Protein AF-K9RDL1-F1 (afdb_monomer_lite)

pLDDT: mean 70.9, std 20.76, range [33.78, 96.0]

Sequence (216 aa):
MLKRLTQVIVTSLAVGYSVAVFAQTEDNSSQKTTVDSYVLCAKSPLNSVCQPYHVNPVALKDRPGEEVLGCRFKVGETEIKGPCKYLIESKNLVAYIEEGSELESLEGEKPTRPVSVSTNKIAKLFYEEDTMKNRPKLLSFVAPPAVRIAGRALRKPKKVSIISVVFPIIKNTTQKRPQPAPAILTLVTKRKAGSTVRSELENTTGLPSEAPPAER

Radius of gyration: 26.97 Å; chains: 1; bounding box: 52×96×61 Å

Structure (mmCIF, N/CA/C/O backbone):
data_AF-K9RDL1-F1
#
_entry.id   AF-K9RDL1-F1
#
loop_
_atom_site.group_PDB
_atom_site.id
_atom_site.type_symbol
_atom_site.label_atom_id
_atom_site.label_alt_id
_atom_site.label_comp_id
_atom_site.label_asym_id
_atom_site.label_entity_id
_atom_site.label_seq_id
_atom_site.pdbx_PDB_ins_code
_atom_site.Cartn_x
_atom_site.Cartn_y
_atom_site.Cartn_z
_atom_site.occupancy
_atom_site.B_iso_or_equiv
_atom_site.auth_seq_id
_atom_site.auth_comp_id
_atom_site.auth_asym_id
_atom_site.auth_atom_id
_atom_site.pdbx_PDB_model_num
ATOM 1 N N . MET A 1 1 ? 26.371 82.140 38.249 1.00 36.97 1 MET A N 1
ATOM 2 C CA . MET A 1 1 ? 25.770 82.206 39.601 1.00 36.97 1 MET A CA 1
ATOM 3 C C . MET A 1 1 ? 24.306 81.787 39.524 1.00 36.97 1 MET A C 1
ATOM 5 O O . MET A 1 1 ? 23.642 82.098 38.548 1.00 36.97 1 MET A O 1
ATOM 9 N N . LEU A 1 2 ? 23.884 81.004 40.515 1.00 36.47 2 LEU A N 1
ATOM 10 C CA . LEU A 1 2 ? 22.654 80.210 40.659 1.00 36.47 2 LEU A CA 1
ATOM 11 C C . LEU A 1 2 ? 21.347 81.028 40.804 1.00 36.47 2 LEU A C 1
ATOM 13 O O . LEU A 1 2 ? 21.366 82.032 41.509 1.00 36.47 2 LEU A O 1
ATOM 17 N N . LYS A 1 3 ? 20.221 80.504 40.276 1.00 38.72 3 LYS A N 1
ATOM 18 C CA . LYS A 1 3 ? 18.844 80.440 40.865 1.00 38.72 3 LYS A CA 1
ATOM 19 C C . LYS A 1 3 ? 17.882 79.847 39.804 1.00 38.72 3 LYS A C 1
ATOM 21 O O . LYS A 1 3 ? 17.637 80.493 38.800 1.00 38.72 3 LYS A O 1
ATOM 26 N N . ARG A 1 4 ? 17.598 78.536 39.764 1.00 40.88 4 ARG A N 1
ATOM 27 C CA . ARG A 1 4 ? 16.614 77.702 40.509 1.00 40.88 4 ARG A CA 1
ATOM 28 C C . ARG A 1 4 ? 15.118 78.087 40.373 1.00 40.88 4 ARG A C 1
ATOM 30 O O . ARG A 1 4 ? 14.719 79.085 40.953 1.00 40.88 4 ARG A O 1
ATOM 37 N N . LEU A 1 5 ? 14.367 77.130 39.779 1.00 43.56 5 LEU A N 1
ATOM 38 C CA . LEU A 1 5 ? 12.960 76.692 39.995 1.00 43.56 5 LEU A CA 1
ATOM 39 C C . LEU A 1 5 ? 11.826 77.684 39.610 1.00 43.56 5 LEU A C 1
ATOM 41 O O . LEU A 1 5 ? 11.952 78.870 39.850 1.00 43.56 5 LEU A O 1
ATOM 45 N N . THR A 1 6 ? 10.682 77.310 39.003 1.00 41.50 6 THR A N 1
ATOM 46 C CA . THR A 1 6 ? 9.820 76.119 39.202 1.00 41.50 6 THR A CA 1
ATOM 47 C C . THR A 1 6 ? 8.807 75.940 38.038 1.00 41.50 6 THR A C 1
ATOM 49 O O . THR A 1 6 ? 8.280 76.927 37.542 1.00 41.50 6 THR A O 1
ATOM 52 N N . GLN A 1 7 ? 8.555 74.676 37.659 1.00 40.97 7 GLN A N 1
ATOM 53 C CA . GLN A 1 7 ? 7.382 74.022 37.020 1.00 40.97 7 GLN A CA 1
ATOM 54 C C . GLN A 1 7 ? 6.310 74.810 36.234 1.00 40.97 7 GLN A C 1
ATOM 56 O O . GLN A 1 7 ? 5.589 75.615 36.809 1.00 40.97 7 GLN A O 1
ATOM 61 N N . VAL A 1 8 ? 6.005 74.309 35.025 1.00 38.06 8 VAL A N 1
ATOM 62 C CA . VAL A 1 8 ? 4.628 73.969 34.606 1.00 38.06 8 VAL A CA 1
ATOM 63 C C . VAL A 1 8 ? 4.649 72.610 33.887 1.00 38.06 8 VAL A C 1
ATOM 65 O O . VAL A 1 8 ? 5.508 72.334 33.053 1.00 38.06 8 VAL A O 1
ATOM 68 N N . ILE A 1 9 ? 3.732 71.744 34.307 1.00 42.19 9 ILE A N 1
ATOM 69 C CA . ILE A 1 9 ? 3.458 70.381 33.838 1.00 42.19 9 ILE A CA 1
ATOM 70 C C . ILE A 1 9 ? 2.564 70.472 32.584 1.00 42.19 9 ILE A C 1
ATOM 72 O O . ILE A 1 9 ? 1.852 71.458 32.437 1.00 42.19 9 ILE A O 1
ATOM 76 N N . VAL A 1 10 ? 2.537 69.420 31.755 1.00 38.16 10 VAL A N 1
ATOM 77 C CA . VAL A 1 10 ? 1.320 68.791 31.172 1.00 38.16 10 VAL A CA 1
ATOM 78 C C . VAL A 1 10 ? 1.545 68.306 29.727 1.00 38.16 10 VAL A C 1
ATOM 80 O O . VAL A 1 10 ? 1.498 69.049 28.757 1.00 38.16 10 VAL A O 1
ATOM 83 N N . THR A 1 11 ? 1.780 66.990 29.668 1.00 47.03 11 THR A N 1
ATOM 84 C CA . THR A 1 11 ? 1.309 65.980 28.701 1.00 47.03 11 THR A CA 1
ATOM 85 C C . THR A 1 11 ? 1.511 66.194 27.203 1.00 47.03 11 THR A C 1
ATOM 87 O O . THR A 1 11 ? 0.862 67.019 26.568 1.00 47.03 11 THR A O 1
ATOM 90 N N . SER A 1 12 ? 2.257 65.278 26.585 1.00 43.12 12 SER A N 1
ATOM 91 C CA . SER A 1 12 ? 2.067 64.931 25.175 1.00 43.12 12 SER A CA 1
ATOM 92 C C . SER A 1 12 ? 2.282 63.432 24.967 1.00 43.12 12 SER A C 1
ATOM 94 O O . SER A 1 12 ? 3.401 62.935 24.974 1.00 43.12 12 SER A O 1
ATOM 96 N N . LEU A 1 13 ? 1.140 62.747 24.865 1.00 42.62 13 LEU A N 1
ATOM 97 C CA . LEU A 1 13 ? 0.840 61.577 24.036 1.00 42.62 13 LEU A CA 1
ATOM 98 C C . LEU A 1 13 ? 1.920 60.487 23.943 1.00 42.62 13 LEU A C 1
ATOM 100 O O . LEU A 1 13 ? 2.723 60.445 23.013 1.00 42.62 13 LEU A O 1
ATOM 104 N N . ALA A 1 14 ? 1.816 59.503 24.839 1.00 39.16 14 ALA A N 1
ATOM 105 C CA . ALA A 1 14 ? 2.234 58.149 24.512 1.00 39.16 14 ALA A CA 1
ATOM 106 C C . ALA A 1 14 ? 1.348 57.649 23.360 1.00 39.16 14 ALA A C 1
ATOM 108 O O . ALA A 1 14 ? 0.176 57.321 23.553 1.00 39.16 14 ALA A O 1
ATOM 109 N N . VAL A 1 15 ? 1.903 57.626 22.149 1.00 43.56 15 VAL A N 1
ATOM 110 C CA . VAL A 1 15 ? 1.339 56.883 21.022 1.00 43.56 15 VAL A CA 1
ATOM 111 C C . VAL A 1 15 ? 1.458 55.409 21.387 1.00 43.56 15 VAL A C 1
ATOM 113 O O . VAL A 1 15 ? 2.487 54.771 21.174 1.00 43.56 15 VAL A O 1
ATOM 116 N N . GLY A 1 16 ? 0.409 54.885 22.017 1.00 35.91 16 GLY A N 1
ATOM 117 C CA . GLY A 1 16 ? 0.219 53.458 22.182 1.00 35.91 16 GLY A CA 1
ATOM 118 C C . GLY A 1 16 ? 0.063 52.845 20.800 1.00 35.91 16 GLY A C 1
ATOM 119 O O . GLY A 1 16 ? -1.030 52.849 20.237 1.00 35.91 16 GLY A O 1
ATOM 120 N N . TYR A 1 17 ? 1.155 52.320 20.247 1.00 39.31 17 TYR A N 1
ATOM 121 C CA . TYR A 1 17 ? 1.067 51.306 19.209 1.00 39.31 17 TYR A CA 1
ATOM 122 C C . TYR A 1 17 ? 0.363 50.107 19.839 1.00 39.31 17 TYR A C 1
ATOM 124 O O . TYR A 1 17 ? 0.975 49.275 20.506 1.00 39.31 17 TYR A O 1
ATOM 132 N N . SER A 1 18 ? -0.955 50.051 19.659 1.00 36.94 18 SER A N 1
ATOM 133 C CA . SER A 1 18 ? -1.697 48.810 19.803 1.00 36.94 18 SER A CA 1
ATOM 134 C C . SER A 1 18 ? -1.183 47.896 18.703 1.00 36.94 18 SER A C 1
ATOM 136 O O . SER A 1 18 ? -1.640 47.951 17.564 1.00 36.94 18 SER A O 1
ATOM 138 N N . VAL A 1 19 ? -0.180 47.084 19.030 1.00 38.78 19 VAL A N 1
ATOM 139 C CA . VAL A 1 19 ? 0.116 45.889 18.254 1.00 38.78 19 VAL A CA 1
ATOM 140 C C . VAL A 1 19 ? -1.081 44.985 18.502 1.00 38.78 19 VAL A C 1
ATOM 142 O O . VAL A 1 19 ? -1.130 44.240 19.478 1.00 38.78 19 VAL A O 1
ATOM 145 N N . ALA A 1 20 ? -2.108 45.127 17.666 1.00 36.69 20 ALA A N 1
ATOM 146 C CA . ALA A 1 20 ? -3.122 44.107 17.527 1.00 36.69 20 ALA A CA 1
ATOM 147 C C . ALA A 1 20 ? -2.383 42.875 17.007 1.00 36.69 20 ALA A C 1
ATOM 149 O O . ALA A 1 20 ? -2.160 42.709 15.808 1.00 36.69 20 ALA A O 1
ATOM 150 N N . VAL A 1 21 ? -1.922 42.042 17.940 1.00 37.38 21 VAL A N 1
ATOM 151 C CA . VAL A 1 21 ? -1.586 40.657 17.663 1.00 37.38 21 VAL A CA 1
ATOM 152 C C . VAL A 1 21 ? -2.915 40.029 17.277 1.00 37.38 21 VAL A C 1
ATOM 154 O O . VAL A 1 21 ? -3.680 39.564 18.119 1.00 37.38 21 VAL A O 1
ATOM 157 N N . PHE A 1 22 ? -3.228 40.092 15.985 1.00 36.09 22 PHE A N 1
ATOM 158 C CA . PHE A 1 22 ? -4.178 39.184 15.381 1.00 36.09 22 PHE A CA 1
ATOM 159 C C . PHE A 1 22 ? -3.556 37.802 15.539 1.00 36.09 22 PHE A C 1
ATOM 161 O O . PHE A 1 22 ? -2.769 37.355 14.708 1.00 36.09 22 PHE A O 1
ATOM 168 N N . ALA A 1 23 ? -3.859 37.158 16.665 1.00 34.19 23 ALA A N 1
ATOM 169 C CA . ALA A 1 23 ? -3.775 35.722 16.776 1.00 34.19 23 ALA A CA 1
ATOM 170 C C . ALA A 1 23 ? -4.714 35.183 15.696 1.00 34.19 23 ALA A C 1
ATOM 172 O O . ALA A 1 23 ? -5.932 35.122 15.873 1.00 34.19 23 ALA A O 1
ATOM 173 N N . GLN A 1 24 ? -4.139 34.893 14.530 1.00 33.78 24 GLN A N 1
ATOM 174 C CA . GLN A 1 24 ? -4.751 34.039 13.537 1.00 33.78 24 GLN A CA 1
ATOM 175 C C . GLN A 1 24 ? -4.982 32.714 14.253 1.00 33.78 24 GLN A C 1
ATOM 177 O O . GLN A 1 24 ? -4.061 31.950 14.522 1.00 33.78 24 GLN A O 1
ATOM 182 N N . THR A 1 25 ? -6.224 32.514 14.675 1.00 34.84 25 THR A N 1
ATOM 183 C CA . THR A 1 25 ? -6.726 31.214 15.083 1.00 34.84 25 THR A CA 1
ATOM 184 C C . THR A 1 25 ? -6.775 30.392 13.808 1.00 34.84 25 THR A C 1
ATOM 186 O O . THR A 1 25 ? -7.752 30.410 13.064 1.00 34.84 25 THR A O 1
ATOM 189 N N . GLU A 1 26 ? -5.653 29.746 13.503 1.00 36.47 26 GLU A N 1
ATOM 190 C CA . GLU A 1 26 ? -5.593 28.714 12.485 1.00 36.47 26 GLU A CA 1
ATOM 191 C C . GLU A 1 26 ? -6.550 27.583 12.898 1.00 36.47 26 GLU A C 1
ATOM 193 O O . GLU A 1 26 ? -6.317 26.810 13.820 1.00 36.47 26 GLU A O 1
ATOM 198 N N . ASP A 1 27 ? -7.697 27.588 12.227 1.00 38.34 27 ASP A N 1
ATOM 199 C CA . ASP A 1 27 ? -8.357 26.422 11.654 1.00 38.34 27 ASP A CA 1
ATOM 200 C C . ASP A 1 27 ? -8.914 25.334 12.594 1.00 38.34 27 ASP A C 1
ATOM 202 O O . ASP A 1 27 ? -8.668 24.143 12.439 1.00 38.34 27 ASP A O 1
ATOM 206 N N . ASN A 1 28 ? -9.793 25.727 13.520 1.00 40.44 28 ASN A N 1
ATOM 207 C CA . ASN A 1 28 ? -10.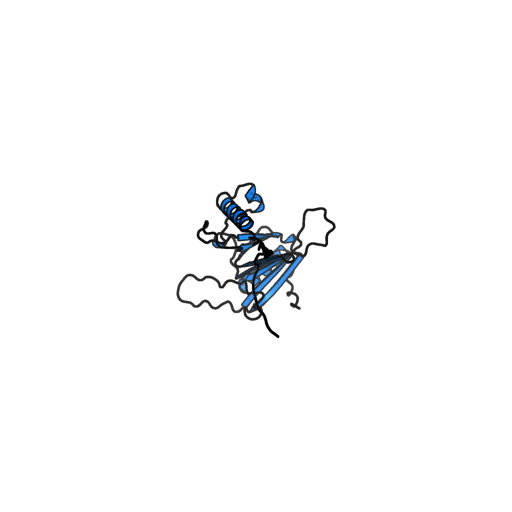653 24.776 14.248 1.00 40.44 28 ASN A CA 1
ATOM 208 C C . ASN A 1 28 ? -11.950 24.421 13.472 1.00 40.44 28 ASN A C 1
ATOM 210 O O . ASN A 1 28 ? -12.712 23.532 13.850 1.00 40.44 28 ASN A O 1
ATOM 214 N N . SER A 1 29 ? -12.225 25.129 12.371 1.00 39.50 29 SER A N 1
ATOM 215 C CA . SER A 1 29 ? -13.428 24.967 11.540 1.00 39.50 29 SER A CA 1
ATOM 216 C C . SER A 1 29 ? -13.286 23.816 10.536 1.00 39.50 29 SER A C 1
ATOM 218 O O . SER A 1 29 ? -14.200 23.001 10.386 1.00 39.50 29 SER A O 1
ATOM 220 N N . SER A 1 30 ? -12.128 23.702 9.875 1.00 44.91 30 SER A N 1
ATOM 221 C CA . SER A 1 30 ? -11.861 22.647 8.888 1.00 44.91 30 SER A CA 1
ATOM 222 C C . SER A 1 30 ? -11.855 21.247 9.514 1.00 44.91 30 SER A C 1
ATOM 224 O O . SER A 1 30 ? -12.480 20.320 8.986 1.00 44.91 30 SER A O 1
ATOM 226 N N . GLN A 1 31 ? -11.247 21.105 10.699 1.00 47.66 31 GLN A N 1
ATOM 227 C CA . GLN A 1 31 ? -11.185 19.837 11.430 1.00 47.66 31 GLN A CA 1
ATOM 228 C C . GLN A 1 31 ? -12.564 19.392 11.940 1.00 47.66 31 GLN A C 1
ATOM 230 O O . GLN A 1 31 ? -12.932 18.229 11.793 1.00 47.66 31 GLN A O 1
ATOM 235 N N . LYS A 1 32 ? -13.381 20.318 12.458 1.00 51.69 32 LYS A N 1
ATOM 236 C CA . LYS A 1 32 ? -14.755 20.019 12.887 1.00 51.69 32 LYS A CA 1
ATOM 237 C C . LYS A 1 32 ? -15.631 19.542 11.723 1.00 51.69 32 LYS A C 1
ATOM 239 O O . LYS A 1 32 ? -16.336 18.548 11.846 1.00 51.69 32 LYS A O 1
ATOM 244 N N . THR A 1 33 ? -15.503 20.184 10.561 1.00 57.78 33 THR A N 1
ATOM 245 C CA . THR A 1 33 ? -16.275 19.832 9.356 1.00 57.78 33 THR A CA 1
ATOM 246 C C . THR A 1 33 ? -15.897 18.447 8.814 1.00 57.78 33 THR A C 1
ATOM 248 O O . THR A 1 33 ? -16.764 17.698 8.359 1.00 57.78 33 THR A O 1
ATOM 251 N N . THR A 1 34 ? -14.615 18.069 8.888 1.00 58.28 34 THR A N 1
ATOM 252 C CA . THR A 1 34 ? -14.165 16.720 8.508 1.00 58.28 34 THR A CA 1
ATOM 253 C C . THR A 1 34 ? -14.649 15.669 9.501 1.00 58.28 34 THR A C 1
ATOM 255 O O . THR A 1 34 ? -15.203 14.664 9.068 1.00 58.28 34 THR A O 1
ATOM 258 N N . VAL A 1 35 ? -14.515 15.907 10.810 1.00 58.34 35 VAL A N 1
ATOM 259 C CA . VAL A 1 35 ? -15.012 15.008 11.870 1.00 58.34 35 VAL A CA 1
ATOM 260 C C . VAL A 1 35 ? -16.518 14.760 11.738 1.00 58.34 35 VAL A C 1
ATOM 262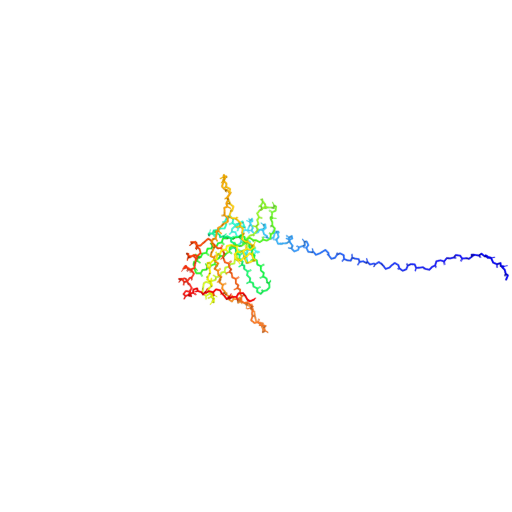 O O . VAL A 1 35 ? -16.946 13.606 11.726 1.00 58.34 35 VAL A O 1
ATOM 265 N N . ASP A 1 36 ? -17.311 15.817 11.560 1.00 62.44 36 ASP A N 1
ATOM 266 C CA . ASP A 1 36 ? -18.767 15.715 11.415 1.00 62.44 36 ASP A CA 1
ATOM 267 C C . ASP A 1 36 ? -19.152 14.930 10.149 1.00 62.44 36 ASP A C 1
ATOM 269 O O . ASP A 1 36 ? -20.047 14.083 10.184 1.00 62.44 36 ASP A O 1
ATOM 273 N N . SER A 1 37 ? -18.419 15.129 9.048 1.00 61.84 37 SER A N 1
ATOM 274 C CA . SER A 1 37 ? -18.600 14.360 7.809 1.00 61.84 37 SER A CA 1
ATOM 275 C C . SER A 1 37 ? -18.217 12.883 7.983 1.00 61.84 37 SER A C 1
ATOM 277 O O . SER A 1 37 ? -18.910 12.000 7.478 1.00 61.84 37 SER A O 1
ATOM 279 N N . TYR A 1 38 ? -17.156 12.589 8.740 1.00 62.03 38 TYR A N 1
ATOM 280 C CA . TYR A 1 38 ? -16.732 11.221 9.052 1.00 62.03 38 TYR A CA 1
ATOM 281 C C . TYR A 1 38 ? -17.762 10.480 9.910 1.00 62.03 38 TYR A C 1
ATOM 283 O O . TYR A 1 38 ? -18.135 9.355 9.578 1.00 62.03 38 TYR A O 1
ATOM 291 N N . VAL A 1 39 ? -18.266 11.111 10.975 1.00 61.62 39 VAL A N 1
ATOM 292 C CA . VAL A 1 39 ? -19.312 10.534 11.837 1.00 61.62 39 VAL A CA 1
ATOM 293 C C . VAL A 1 39 ? -20.608 10.319 11.053 1.00 61.62 39 VAL A C 1
ATOM 295 O O . VAL A 1 39 ? -21.262 9.284 11.210 1.00 61.62 39 VAL A O 1
ATOM 298 N N . LEU A 1 40 ? -20.963 11.260 10.173 1.00 65.12 40 LEU A N 1
ATOM 299 C CA . LEU A 1 40 ? -22.122 11.142 9.291 1.00 65.12 40 LEU A CA 1
ATOM 300 C C . LEU A 1 40 ? -21.996 9.928 8.359 1.00 65.12 40 LEU A C 1
ATOM 302 O O . LEU A 1 40 ? -22.938 9.143 8.251 1.00 65.12 40 LEU A O 1
ATOM 306 N N . CYS A 1 41 ? -20.833 9.727 7.735 1.00 65.31 41 CYS A N 1
ATOM 307 C CA . CYS A 1 41 ? -20.614 8.598 6.830 1.00 65.31 41 CYS A CA 1
ATOM 308 C C . CYS A 1 41 ? -20.476 7.250 7.546 1.00 65.31 41 CYS A C 1
ATOM 310 O O . CYS A 1 41 ? -20.913 6.241 6.997 1.00 65.31 41 CYS A O 1
ATOM 312 N N . ALA A 1 42 ? -19.976 7.231 8.786 1.00 61.25 42 ALA A N 1
ATOM 313 C CA . ALA A 1 42 ? -19.974 6.039 9.636 1.00 61.25 42 ALA A CA 1
ATOM 314 C C . ALA A 1 42 ? -21.401 5.542 9.930 1.00 61.25 42 ALA A C 1
ATOM 316 O O . ALA A 1 42 ? -21.696 4.351 9.845 1.00 61.25 42 ALA A O 1
ATOM 317 N N . LYS A 1 43 ? -22.299 6.473 10.281 1.00 61.59 43 LYS A N 1
ATOM 318 C CA . LYS A 1 43 ? -23.675 6.171 10.712 1.00 61.59 43 LYS A CA 1
ATOM 319 C C . LYS A 1 43 ? -24.657 6.035 9.551 1.00 61.59 43 LYS A C 1
ATOM 321 O O . LYS A 1 43 ? -25.712 5.424 9.700 1.00 61.59 43 LYS A O 1
ATOM 326 N N . SER A 1 44 ? -24.366 6.641 8.406 1.00 58.28 44 SER A N 1
ATOM 327 C CA . SER A 1 44 ? -25.262 6.689 7.248 1.00 58.28 44 SER A CA 1
ATOM 328 C C . SER A 1 44 ? -24.460 6.604 5.944 1.00 58.28 44 SER A C 1
ATOM 330 O O . SER A 1 44 ? -24.365 7.580 5.198 1.00 58.28 44 SER A O 1
ATOM 332 N N . PRO A 1 45 ? -23.898 5.420 5.635 1.00 51.69 45 PRO A N 1
ATOM 333 C CA . PRO A 1 45 ? -22.947 5.229 4.535 1.00 51.69 45 PRO A CA 1
ATOM 334 C C . PRO A 1 45 ? -23.547 5.453 3.138 1.00 51.69 45 PRO A C 1
ATOM 336 O O . PRO A 1 45 ? -22.808 5.639 2.177 1.00 51.69 45 PRO A O 1
ATOM 339 N N . LEU A 1 46 ? -24.880 5.445 3.016 1.00 56.25 46 LEU A N 1
ATOM 340 C CA . LEU A 1 46 ? -25.610 5.621 1.754 1.00 56.25 46 LEU A CA 1
ATOM 341 C C . LEU A 1 46 ? -25.976 7.086 1.447 1.00 56.25 46 LEU A C 1
ATOM 343 O O . LEU A 1 46 ? -26.687 7.347 0.479 1.00 56.25 46 LEU A O 1
ATOM 347 N N . ASN A 1 47 ? -25.523 8.051 2.253 1.00 57.59 47 ASN A N 1
ATOM 348 C CA . ASN A 1 47 ? -25.760 9.471 1.988 1.00 57.59 47 ASN A CA 1
ATOM 349 C C . ASN A 1 47 ? -24.970 9.936 0.740 1.00 57.59 47 ASN A C 1
ATOM 351 O O . ASN A 1 47 ? -23.829 9.524 0.531 1.00 57.59 47 ASN A O 1
ATOM 355 N N . SER A 1 48 ? -25.546 10.822 -0.081 1.00 57.16 48 SER A N 1
ATOM 356 C CA . SER A 1 48 ? -24.899 11.411 -1.267 1.00 57.16 48 SER A CA 1
ATOM 357 C C . SER A 1 48 ? -23.602 12.160 -0.934 1.00 57.16 48 SER A C 1
ATOM 359 O O . SER A 1 48 ? -22.666 12.147 -1.730 1.00 57.16 48 SER A O 1
ATOM 361 N N . VAL A 1 49 ? -23.492 12.720 0.276 1.00 59.34 49 VAL A N 1
ATOM 362 C CA . VAL A 1 49 ? -22.253 13.329 0.801 1.00 59.34 49 VAL A CA 1
ATOM 363 C C . VAL A 1 49 ? -21.138 12.285 0.991 1.00 59.34 49 VAL A C 1
ATOM 365 O O . VAL A 1 49 ? -19.959 12.608 0.886 1.00 59.34 49 VAL A O 1
ATOM 368 N N . CYS A 1 50 ? -21.504 11.017 1.201 1.00 60.06 50 CYS A N 1
ATOM 369 C CA . CYS A 1 50 ? -20.610 9.889 1.477 1.00 60.06 50 CYS A CA 1
ATOM 370 C C . CYS A 1 50 ? -20.297 9.030 0.240 1.00 60.06 50 CYS A C 1
ATOM 372 O O . CYS A 1 50 ? -19.427 8.158 0.297 1.00 60.06 50 CYS A O 1
ATOM 374 N N . GLN A 1 51 ? -20.939 9.292 -0.904 1.00 51.31 51 GLN A N 1
ATOM 375 C CA . GLN A 1 51 ? -20.616 8.647 -2.182 1.00 51.31 51 GLN A CA 1
ATOM 376 C C . GLN A 1 51 ? -19.156 8.829 -2.636 1.00 51.31 51 GLN A C 1
ATOM 378 O O . GLN A 1 51 ? -18.567 7.840 -3.077 1.00 51.31 51 GLN A O 1
ATOM 383 N N . PRO A 1 52 ? -18.506 10.007 -2.511 1.00 48.25 52 PRO A N 1
ATOM 384 C CA . PRO A 1 52 ? -17.074 10.107 -2.811 1.00 48.25 52 PRO A CA 1
ATOM 385 C C . PRO A 1 52 ? -16.202 9.356 -1.794 1.00 48.25 52 PRO A C 1
ATOM 387 O O . PRO A 1 52 ? -15.027 9.112 -2.055 1.00 48.25 52 PRO A O 1
ATOM 390 N N . TYR A 1 53 ? -16.776 8.968 -0.655 1.00 49.81 53 TYR A N 1
ATOM 391 C CA . TYR A 1 53 ? -16.083 8.332 0.449 1.00 49.81 53 TYR A CA 1
ATOM 392 C C . TYR A 1 53 ? -16.155 6.794 0.359 1.00 49.81 53 TYR A C 1
ATOM 394 O O . TYR A 1 53 ? -15.137 6.153 0.599 1.00 49.81 53 TYR A O 1
ATOM 402 N N . HIS A 1 54 ? -17.278 6.156 -0.010 1.00 48.66 54 HIS A N 1
ATOM 403 C CA . HIS A 1 54 ? -17.434 4.684 0.136 1.00 48.66 54 HIS A CA 1
ATOM 404 C C . HIS A 1 54 ? -16.866 4.193 1.500 1.00 48.66 54 HIS A C 1
ATOM 406 O O . HIS A 1 54 ? -16.253 3.128 1.627 1.00 48.66 54 HIS A O 1
ATOM 412 N N . VAL A 1 55 ? -16.972 5.043 2.532 1.00 52.78 55 VAL A N 1
ATOM 413 C CA . VAL A 1 55 ? -16.328 4.855 3.834 1.00 52.78 55 VAL A CA 1
ATOM 414 C C . VAL A 1 55 ? -17.324 4.114 4.705 1.00 52.78 55 VAL A C 1
ATOM 416 O O . VAL A 1 55 ? -18.002 4.685 5.546 1.00 52.78 55 VAL A O 1
ATOM 419 N N . ASN A 1 56 ? -17.425 2.814 4.464 1.00 53.03 56 ASN A N 1
ATOM 420 C CA . ASN A 1 56 ? -17.780 1.884 5.515 1.00 53.03 56 ASN A CA 1
ATOM 421 C C . ASN A 1 56 ? -16.932 0.620 5.340 1.00 53.03 56 ASN A C 1
ATOM 423 O O . ASN A 1 56 ? -16.809 0.136 4.209 1.00 53.03 56 ASN A O 1
ATOM 427 N N . PRO A 1 57 ? -16.323 0.085 6.407 1.00 58.88 57 PRO A N 1
ATOM 428 C CA . PRO A 1 57 ? -16.239 0.622 7.777 1.00 58.88 57 PRO A CA 1
ATOM 429 C C . PRO A 1 57 ? -15.187 1.730 7.974 1.00 58.88 57 PRO A C 1
ATOM 431 O O . PRO A 1 57 ? -14.267 1.860 7.180 1.00 58.88 57 PRO A O 1
ATOM 434 N N . VAL A 1 58 ? -15.315 2.551 9.023 1.00 65.81 58 VAL A N 1
ATOM 435 C CA . VAL A 1 58 ? -14.377 3.660 9.321 1.00 65.81 58 VAL A CA 1
ATOM 436 C C . VAL A 1 58 ? -13.082 3.159 9.959 1.00 65.81 58 VAL A C 1
ATOM 438 O O . VAL A 1 58 ? -12.005 3.605 9.563 1.00 65.81 58 VAL A O 1
ATOM 441 N N . ALA A 1 59 ? -13.184 2.215 10.893 1.00 76.94 59 ALA A N 1
ATOM 442 C CA . ALA A 1 59 ? -12.057 1.645 11.616 1.00 76.94 59 ALA A CA 1
ATOM 443 C C . ALA A 1 59 ? -11.239 0.695 10.741 1.00 76.94 59 ALA A C 1
ATOM 445 O O . ALA A 1 59 ? -11.791 -0.124 10.002 1.00 76.94 59 ALA A O 1
ATOM 446 N N . LEU A 1 60 ? -9.915 0.706 10.895 1.00 82.88 60 LEU A N 1
ATOM 447 C CA . LEU A 1 60 ? -9.051 -0.213 10.157 1.00 82.88 60 LEU A CA 1
ATOM 448 C C . LEU A 1 60 ? -9.310 -1.684 10.493 1.00 82.88 60 LEU A C 1
ATOM 450 O O . LEU A 1 60 ? -9.250 -2.543 9.611 1.00 82.88 60 LEU A O 1
ATOM 454 N N . LYS A 1 61 ? -9.627 -1.981 11.758 1.00 82.81 61 LYS A N 1
ATOM 455 C CA . LYS A 1 61 ? -9.906 -3.347 12.226 1.00 82.81 61 LYS A CA 1
ATOM 456 C C . LYS A 1 61 ? -11.055 -4.007 11.457 1.00 82.81 61 LYS A C 1
ATOM 458 O O . LYS A 1 61 ? -10.971 -5.198 11.174 1.00 82.81 61 LYS A O 1
ATOM 463 N N . ASP A 1 62 ? -12.038 -3.224 11.029 1.00 83.00 62 ASP A N 1
ATOM 464 C CA . ASP A 1 62 ? -13.235 -3.723 10.355 1.00 83.00 62 ASP A CA 1
ATOM 465 C C . ASP A 1 62 ? -13.069 -3.726 8.828 1.00 83.00 62 ASP A C 1
ATOM 467 O O . ASP A 1 62 ? -13.836 -4.373 8.115 1.00 83.00 62 ASP A O 1
ATOM 471 N N . ARG A 1 63 ? -12.052 -3.030 8.293 1.00 84.81 63 ARG A N 1
ATOM 472 C CA . ARG A 1 63 ? -11.754 -3.051 6.855 1.00 84.81 63 ARG A CA 1
ATOM 473 C C . ARG A 1 63 ? -11.344 -4.461 6.407 1.00 84.81 63 ARG A C 1
ATOM 475 O O . ARG A 1 63 ? -10.601 -5.140 7.130 1.00 84.81 63 ARG A O 1
ATOM 482 N N . PRO A 1 64 ? -11.777 -4.892 5.209 1.00 86.00 64 PRO A N 1
ATOM 483 C CA . PRO A 1 64 ? -11.332 -6.149 4.628 1.00 86.00 64 PRO A CA 1
ATOM 484 C C . PRO A 1 64 ? -9.848 -6.089 4.248 1.00 86.00 64 PRO A C 1
ATOM 486 O O . PRO A 1 64 ? -9.243 -5.017 4.161 1.00 86.00 64 PRO A O 1
ATOM 489 N N . GLY A 1 65 ? -9.281 -7.261 3.977 1.00 89.25 65 GLY A N 1
ATOM 490 C CA . GLY A 1 65 ? -7.901 -7.402 3.534 1.00 89.25 65 GLY A CA 1
ATOM 491 C C . GLY A 1 65 ? -6.928 -7.785 4.640 1.00 89.25 65 GLY A C 1
ATOM 492 O O . GLY A 1 65 ? -7.291 -8.005 5.797 1.00 89.25 65 GLY A O 1
ATOM 493 N N . GLU A 1 66 ? -5.666 -7.892 4.252 1.00 90.62 66 GLU A N 1
ATOM 494 C CA . GLU A 1 66 ? -4.584 -8.335 5.115 1.00 90.62 66 GLU A CA 1
ATOM 495 C C . GLU A 1 66 ? -3.904 -7.155 5.807 1.00 90.62 66 GLU A C 1
ATOM 497 O O . GLU A 1 66 ? -3.580 -6.139 5.185 1.00 90.62 66 GLU A O 1
ATOM 502 N N . GLU A 1 67 ? -3.633 -7.311 7.103 1.00 89.75 67 GLU A N 1
ATOM 503 C CA . GLU A 1 67 ? -2.836 -6.354 7.865 1.00 89.75 67 GLU A CA 1
ATOM 504 C C . GLU A 1 67 ? -1.374 -6.385 7.432 1.00 89.75 67 GLU A C 1
ATOM 506 O O . GLU A 1 67 ? -0.730 -7.438 7.358 1.00 89.75 67 GLU A O 1
ATOM 511 N N . VAL A 1 68 ? -0.820 -5.196 7.219 1.00 90.12 68 VAL A N 1
ATOM 512 C CA . VAL A 1 68 ? 0.602 -5.018 6.939 1.00 90.12 68 VAL A CA 1
ATOM 513 C C . VAL A 1 68 ? 1.240 -4.143 8.006 1.00 90.12 68 VAL A C 1
ATOM 515 O O . VAL A 1 68 ? 0.577 -3.579 8.870 1.00 90.12 68 VAL A O 1
ATOM 518 N N . LEU A 1 69 ? 2.567 -4.068 7.991 1.00 88.38 69 LEU A N 1
ATOM 519 C CA . LEU A 1 69 ? 3.310 -3.336 9.011 1.00 88.38 69 LEU A CA 1
ATOM 520 C C . LEU A 1 69 ? 3.100 -1.817 8.868 1.00 88.38 69 LEU A C 1
ATOM 522 O O . LEU A 1 69 ? 3.130 -1.085 9.854 1.00 88.38 69 LEU A O 1
ATOM 526 N N . GLY A 1 70 ? 2.855 -1.343 7.646 1.00 90.38 70 GLY A N 1
ATOM 527 C CA . GLY A 1 70 ? 2.381 0.012 7.392 1.00 90.38 70 GLY A CA 1
ATOM 528 C C . GLY A 1 70 ? 2.244 0.314 5.905 1.00 90.38 70 GLY A C 1
ATOM 529 O O . GLY A 1 70 ? 2.784 -0.404 5.059 1.00 90.38 70 GLY A O 1
ATOM 530 N N . CYS A 1 71 ? 1.570 1.421 5.607 1.00 92.56 71 CYS A N 1
ATOM 531 C CA . CYS A 1 71 ? 1.440 1.972 4.265 1.00 92.56 71 CYS A CA 1
ATOM 532 C C . CYS A 1 71 ? 1.938 3.405 4.223 1.00 92.56 71 CYS A C 1
ATOM 534 O O . CYS A 1 71 ? 1.871 4.144 5.206 1.00 92.56 71 CYS A O 1
ATOM 536 N N . ARG A 1 72 ? 2.360 3.810 3.032 1.00 92.56 72 ARG A N 1
ATOM 537 C CA . ARG A 1 72 ? 2.651 5.193 2.690 1.00 92.56 72 ARG A CA 1
ATOM 538 C C . ARG A 1 72 ? 2.099 5.478 1.305 1.00 92.56 72 ARG A C 1
ATOM 540 O O . ARG A 1 72 ? 2.433 4.788 0.351 1.00 92.56 72 ARG A O 1
ATOM 547 N N . PHE A 1 73 ? 1.291 6.514 1.195 1.00 92.25 73 PHE A N 1
ATOM 548 C CA . PHE A 1 73 ? 0.788 7.045 -0.056 1.00 92.25 73 PHE A CA 1
ATOM 549 C C . PHE A 1 73 ? 1.360 8.445 -0.267 1.00 92.25 73 PHE A C 1
ATOM 551 O O . PHE A 1 73 ? 1.217 9.306 0.599 1.00 92.25 73 PHE A O 1
ATOM 558 N N . LYS A 1 74 ? 2.025 8.673 -1.401 1.00 90.31 74 LYS A N 1
ATOM 559 C CA . LYS A 1 74 ? 2.657 9.951 -1.741 1.00 90.31 74 LYS A CA 1
ATOM 560 C C . LYS A 1 74 ? 2.201 10.439 -3.110 1.00 90.31 74 LYS A C 1
ATOM 562 O O . LYS A 1 74 ? 2.245 9.691 -4.084 1.00 90.31 74 LYS A O 1
ATOM 567 N N . VAL A 1 75 ? 1.830 11.714 -3.182 1.00 87.81 75 VAL A N 1
ATOM 568 C CA . VAL A 1 75 ? 1.453 12.426 -4.408 1.00 87.81 75 VAL A CA 1
ATOM 569 C C . VAL A 1 75 ? 2.032 13.832 -4.356 1.00 87.81 75 VAL A C 1
ATOM 571 O O . VAL A 1 75 ? 1.577 14.661 -3.571 1.00 87.81 75 VAL A O 1
ATOM 574 N N . GLY A 1 76 ? 3.023 14.120 -5.203 1.00 84.44 76 GLY A N 1
ATOM 575 C CA . GLY A 1 76 ? 3.739 15.396 -5.142 1.00 84.44 76 GLY A CA 1
ATOM 576 C C . GLY A 1 76 ? 4.330 15.626 -3.746 1.00 84.44 76 GLY A C 1
ATOM 577 O O . GLY A 1 76 ? 5.145 14.825 -3.280 1.00 84.44 76 GLY A O 1
ATOM 578 N N . GLU A 1 77 ? 3.895 16.698 -3.085 1.00 80.75 77 GLU A N 1
ATOM 579 C CA . GLU A 1 77 ? 4.297 17.062 -1.717 1.00 80.75 77 GLU A CA 1
ATOM 580 C C . GLU A 1 77 ? 3.371 16.489 -0.633 1.00 80.75 77 GLU A C 1
ATOM 582 O O . GLU A 1 77 ? 3.729 16.475 0.541 1.00 80.75 77 GLU A O 1
ATOM 587 N N . THR A 1 78 ? 2.198 15.973 -1.007 1.00 80.69 78 THR A N 1
ATOM 588 C CA . THR A 1 78 ? 1.247 15.385 -0.061 1.00 80.69 78 THR A CA 1
ATOM 589 C C . THR A 1 78 ? 1.616 13.936 0.240 1.00 80.69 78 THR A C 1
ATOM 591 O O . THR A 1 78 ? 1.841 13.129 -0.667 1.00 80.69 78 THR A O 1
ATOM 594 N N . GLU A 1 79 ? 1.640 13.590 1.524 1.00 87.44 79 GLU A N 1
ATOM 595 C CA . GLU A 1 79 ? 1.950 12.250 2.015 1.00 87.44 79 GLU A CA 1
ATOM 596 C C . GLU A 1 79 ? 0.974 11.836 3.118 1.00 87.44 79 GLU A C 1
ATOM 598 O O . GLU A 1 79 ? 0.678 12.613 4.022 1.00 87.44 79 GLU A O 1
ATOM 603 N N . ILE A 1 80 ? 0.517 10.587 3.054 1.00 86.88 80 ILE A N 1
ATOM 604 C CA . ILE A 1 80 ? -0.304 9.934 4.076 1.00 86.88 80 ILE A CA 1
ATOM 605 C C . ILE A 1 80 ? 0.394 8.631 4.432 1.00 86.88 80 ILE A C 1
ATOM 607 O O . ILE A 1 80 ? 0.804 7.885 3.543 1.00 86.88 80 ILE A O 1
ATOM 611 N N . LYS A 1 81 ? 0.574 8.351 5.719 1.00 89.38 81 LYS A N 1
ATOM 612 C CA . LYS A 1 81 ? 1.268 7.145 6.173 1.00 89.38 81 LYS A CA 1
ATOM 613 C C . LYS A 1 81 ? 0.766 6.701 7.533 1.00 89.38 81 LYS A C 1
ATOM 615 O O . LYS A 1 81 ? 0.434 7.542 8.363 1.00 89.38 81 LYS A O 1
ATOM 620 N N . GLY A 1 82 ? 0.785 5.397 7.765 1.00 87.56 82 GLY A N 1
ATOM 621 C CA . GLY A 1 82 ? 0.339 4.821 9.026 1.00 87.56 82 GLY A CA 1
ATOM 622 C C . GLY A 1 82 ? 0.067 3.322 8.935 1.00 87.56 82 GLY A C 1
ATOM 623 O O . GLY A 1 82 ? 0.414 2.688 7.927 1.00 87.56 82 GLY A O 1
ATOM 624 N N . PRO A 1 83 ? -0.547 2.749 9.984 1.00 88.88 83 PRO A N 1
ATOM 625 C CA . PRO A 1 83 ? -1.130 1.415 9.940 1.00 88.88 83 PRO A CA 1
ATOM 626 C C . PRO A 1 83 ? -2.104 1.285 8.772 1.00 88.88 83 PRO A C 1
ATOM 628 O O . PRO A 1 83 ? -2.798 2.238 8.406 1.00 88.88 83 PRO A O 1
ATOM 631 N N . CYS A 1 84 ? -2.145 0.103 8.166 1.00 90.12 84 CYS A N 1
ATOM 632 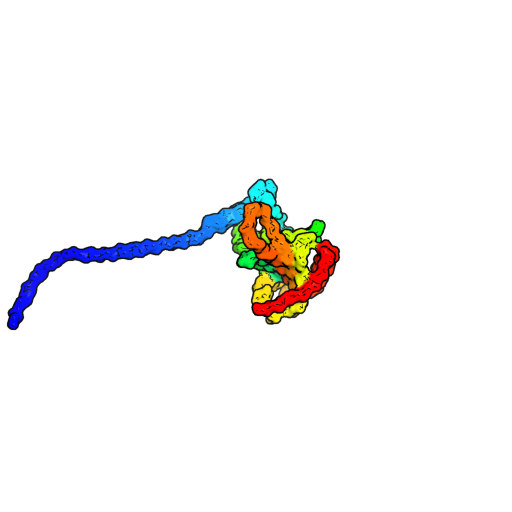C CA . CYS A 1 84 ? -3.060 -0.144 7.068 1.00 90.12 84 CYS A CA 1
ATOM 633 C C . CYS A 1 84 ? -3.335 -1.631 6.845 1.00 90.12 84 CYS A C 1
ATOM 635 O O . CYS A 1 84 ? -2.594 -2.515 7.289 1.00 90.12 84 CYS A O 1
ATOM 637 N N . LYS A 1 85 ? -4.388 -1.868 6.071 1.00 92.25 85 LYS A N 1
ATOM 638 C CA . LYS A 1 85 ? -4.725 -3.140 5.445 1.00 92.25 85 LYS A CA 1
ATOM 639 C C . LYS A 1 85 ? -4.716 -2.954 3.942 1.00 92.25 85 LYS A C 1
ATOM 641 O O . LYS A 1 85 ? -4.995 -1.855 3.457 1.00 92.25 85 LYS A O 1
ATOM 646 N N . TYR A 1 86 ? -4.429 -4.020 3.213 1.00 93.25 86 TYR A N 1
ATOM 647 C CA . TYR A 1 86 ? -4.560 -4.029 1.763 1.00 93.25 86 TYR A CA 1
ATOM 648 C C . TYR A 1 86 ? -5.367 -5.237 1.300 1.00 93.25 86 TYR A C 1
ATOM 650 O O . TYR A 1 86 ? -5.400 -6.271 1.964 1.00 93.25 86 TYR A O 1
ATOM 658 N N . LEU A 1 87 ? -5.985 -5.114 0.135 1.00 92.62 87 LEU A N 1
ATOM 659 C CA . LEU A 1 87 ? -6.547 -6.234 -0.605 1.00 92.62 87 LEU A CA 1
ATOM 660 C C . LEU A 1 87 ? -6.308 -6.033 -2.094 1.00 92.62 87 LEU A C 1
ATOM 662 O O . LEU A 1 87 ? -6.239 -4.899 -2.579 1.00 92.62 87 LEU A O 1
ATOM 666 N N . ILE A 1 88 ? -6.191 -7.141 -2.812 1.00 90.88 88 ILE A N 1
ATOM 667 C CA . ILE A 1 88 ? -6.175 -7.166 -4.268 1.00 90.88 88 ILE A CA 1
ATOM 668 C C . ILE A 1 88 ? -7.463 -7.870 -4.693 1.00 90.88 88 ILE A C 1
ATOM 670 O O . ILE A 1 88 ? -7.670 -9.039 -4.393 1.00 90.88 88 ILE A O 1
ATOM 674 N N . GLU A 1 89 ? -8.366 -7.144 -5.348 1.00 85.44 89 GLU A N 1
ATOM 675 C CA . GLU A 1 89 ? -9.659 -7.679 -5.780 1.00 85.44 89 GLU A CA 1
ATOM 676 C C . GLU A 1 89 ? -10.016 -7.145 -7.159 1.00 85.44 89 GLU A C 1
ATOM 678 O O . GLU A 1 89 ? -9.897 -5.949 -7.428 1.00 85.44 89 GLU A O 1
ATOM 683 N N . SER A 1 90 ? -10.485 -8.032 -8.041 1.00 78.25 90 SER A N 1
ATOM 684 C CA . SER A 1 90 ? -11.069 -7.662 -9.336 1.00 78.25 90 SER A CA 1
ATOM 685 C C . SER A 1 90 ? -10.229 -6.636 -10.112 1.00 78.25 90 SER A C 1
ATOM 687 O O . SER A 1 90 ? -10.752 -5.661 -10.651 1.00 78.25 90 SER A O 1
ATOM 689 N N . LYS A 1 91 ? -8.905 -6.857 -10.160 1.00 86.31 91 LYS A N 1
ATOM 690 C CA . LYS A 1 91 ? -7.907 -5.988 -10.814 1.00 86.31 91 LYS A CA 1
ATOM 691 C C . LYS A 1 91 ? -7.667 -4.634 -10.136 1.00 86.31 91 LYS A C 1
ATOM 693 O O . LYS A 1 91 ? -7.113 -3.741 -10.777 1.00 86.31 91 LYS A O 1
ATOM 698 N N . ASN A 1 92 ? -8.008 -4.467 -8.864 1.00 90.00 92 ASN A N 1
ATOM 699 C CA . ASN A 1 92 ? -7.676 -3.282 -8.078 1.00 90.00 92 ASN A CA 1
ATOM 700 C C . ASN A 1 92 ? -6.849 -3.665 -6.851 1.00 90.00 92 ASN A C 1
ATOM 702 O O . ASN A 1 92 ? -7.208 -4.581 -6.120 1.00 90.00 92 ASN A O 1
ATOM 706 N N . LEU A 1 93 ? -5.768 -2.928 -6.613 1.00 93.06 93 LEU A N 1
ATOM 707 C CA . LEU A 1 93 ? -5.085 -2.891 -5.327 1.00 93.06 93 LEU A CA 1
ATOM 708 C C . LEU A 1 93 ? -5.730 -1.788 -4.489 1.00 93.06 93 LEU A C 1
ATOM 710 O O . LEU A 1 93 ? -5.707 -0.621 -4.883 1.00 93.06 93 LEU A O 1
ATOM 714 N N . VAL A 1 94 ? -6.285 -2.141 -3.336 1.00 92.12 94 VAL A N 1
ATOM 715 C CA . VAL A 1 94 ? -6.879 -1.186 -2.398 1.00 92.12 94 VAL A CA 1
ATOM 716 C C . VAL A 1 94 ? -6.097 -1.221 -1.097 1.00 92.12 94 VAL A C 1
ATOM 718 O O . VAL A 1 94 ? -5.905 -2.289 -0.525 1.00 92.12 94 VAL A O 1
ATOM 721 N N . ALA A 1 95 ? -5.6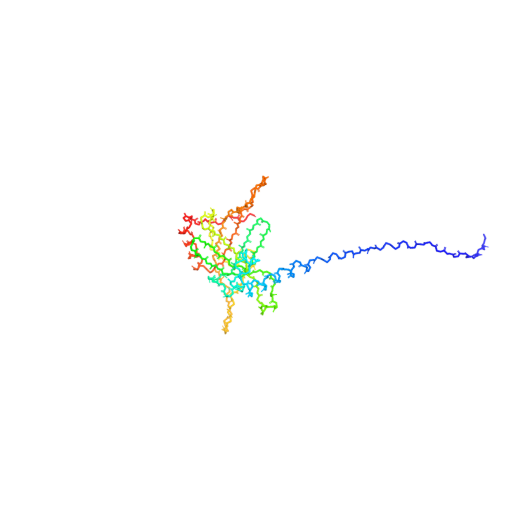57 -0.058 -0.624 1.00 92.00 95 ALA A N 1
ATOM 722 C CA . ALA A 1 95 ? -5.069 0.113 0.699 1.00 92.00 95 ALA A CA 1
ATOM 723 C C . ALA A 1 95 ? -5.959 1.017 1.554 1.00 92.00 95 ALA A C 1
ATOM 725 O O . ALA A 1 95 ? -6.318 2.113 1.131 1.00 92.00 95 ALA A O 1
ATOM 726 N N . TYR A 1 96 ? -6.289 0.577 2.764 1.00 90.88 96 TYR A N 1
ATOM 727 C CA . TYR A 1 96 ? -6.995 1.376 3.763 1.00 90.88 96 TYR A CA 1
ATOM 728 C C . TYR A 1 96 ? -5.979 1.884 4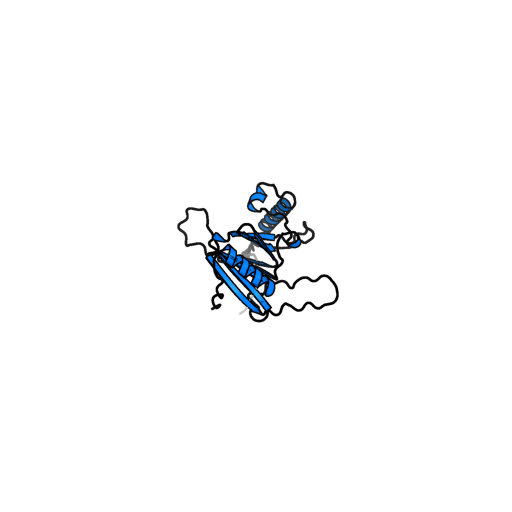.775 1.00 90.88 96 TYR A C 1
ATOM 730 O O . TYR A 1 96 ? -5.438 1.086 5.535 1.00 90.88 96 TYR A O 1
ATOM 738 N N . ILE A 1 97 ? -5.687 3.183 4.758 1.00 89.75 97 ILE A N 1
ATOM 739 C CA . ILE A 1 97 ? -4.639 3.797 5.583 1.00 89.75 97 ILE A CA 1
ATOM 740 C C . ILE A 1 97 ? -5.301 4.586 6.709 1.00 89.75 97 ILE A C 1
ATOM 742 O O . ILE A 1 97 ? -6.162 5.418 6.432 1.00 89.75 97 ILE A O 1
ATOM 746 N N . GLU A 1 98 ? -4.915 4.337 7.961 1.00 87.06 98 GLU A N 1
ATOM 747 C CA . GLU A 1 98 ? -5.339 5.186 9.081 1.00 87.06 98 GLU A CA 1
ATOM 748 C C . GLU A 1 98 ? -4.722 6.582 8.962 1.00 87.06 98 GLU A C 1
ATOM 750 O O . GLU A 1 98 ? -3.511 6.724 8.770 1.00 87.06 98 GLU A O 1
ATOM 755 N N . GLU A 1 99 ? -5.548 7.618 9.101 1.00 80.31 99 GLU A N 1
ATOM 756 C CA . GLU A 1 99 ? -5.116 9.016 9.081 1.00 80.31 99 GLU A CA 1
ATOM 757 C C . GLU A 1 99 ? -5.809 9.838 10.175 1.00 80.31 99 GLU A C 1
ATOM 759 O O . GLU A 1 99 ? -6.842 9.448 10.708 1.00 80.31 99 GLU A O 1
ATOM 764 N N . GLY A 1 100 ? -5.235 10.991 10.524 1.00 76.19 100 GLY A N 1
ATOM 765 C CA . GLY A 1 100 ? -5.839 11.925 11.475 1.00 76.19 100 GLY A CA 1
ATOM 766 C C . GLY A 1 100 ? -5.799 11.497 12.950 1.00 76.19 100 GLY A C 1
ATOM 767 O O . GLY A 1 100 ? -5.027 10.625 13.370 1.00 76.19 100 GLY A O 1
ATOM 768 N N . SER A 1 101 ? -6.606 12.199 13.746 1.00 75.62 101 SER A N 1
ATOM 769 C CA . SER A 1 101 ? -6.746 11.993 15.190 1.00 75.62 101 SER A CA 1
ATOM 770 C C . SER A 1 101 ? -7.821 10.960 15.511 1.00 75.62 101 SER A C 1
ATOM 772 O O . SER A 1 101 ? -8.713 10.698 14.705 1.00 75.62 101 SER A O 1
ATOM 774 N N . GLU A 1 102 ? -7.734 10.393 16.711 1.00 76.38 102 GLU A N 1
ATOM 775 C CA . GLU A 1 102 ? -8.792 9.552 17.270 1.00 76.38 102 GLU A CA 1
ATOM 776 C C . GLU A 1 102 ? -10.080 10.364 17.414 1.00 76.38 102 GLU A C 1
ATOM 778 O O . GLU A 1 102 ? -10.059 11.533 17.807 1.00 76.38 102 GLU A O 1
ATOM 783 N N . LEU A 1 103 ? -11.200 9.742 17.064 1.00 69.12 103 LEU A N 1
ATOM 784 C CA . LEU A 1 103 ? -12.513 10.356 17.140 1.00 69.12 103 LEU A CA 1
ATOM 785 C C . LEU A 1 103 ? -13.196 9.874 18.420 1.00 69.12 103 LEU A C 1
ATOM 787 O O . LEU A 1 103 ? -13.585 8.712 18.522 1.00 69.12 103 LEU A O 1
ATOM 791 N N . GLU A 1 104 ? -13.400 10.775 19.386 1.00 69.00 104 GLU A N 1
ATOM 792 C CA . GLU A 1 104 ? -14.120 10.458 20.636 1.00 69.00 104 GLU A CA 1
ATOM 793 C C . GLU A 1 104 ? -15.516 9.878 20.359 1.00 69.00 104 GLU A C 1
ATOM 795 O O . GLU A 1 104 ? -15.985 8.981 21.054 1.00 69.00 104 GLU A O 1
ATOM 800 N N . SER A 1 105 ? -16.159 10.341 19.282 1.00 66.38 105 SER A N 1
ATOM 801 C CA . SER A 1 105 ? -17.476 9.871 18.835 1.00 66.38 105 SER A CA 1
ATOM 802 C C . SER A 1 105 ? -17.497 8.435 18.289 1.00 66.38 105 SER A C 1
ATOM 804 O O . SER A 1 105 ? -18.582 7.925 18.013 1.00 66.38 105 SER A O 1
ATOM 806 N N . LEU A 1 106 ? -16.333 7.800 18.109 1.00 65.50 106 LEU A N 1
ATOM 807 C CA . LEU A 1 106 ? -16.163 6.418 17.646 1.00 65.50 106 LEU A CA 1
ATOM 808 C C . LEU A 1 106 ? -15.245 5.633 18.597 1.00 65.50 106 LEU A C 1
ATOM 810 O O . LEU A 1 106 ? -14.342 4.936 18.154 1.00 65.50 106 LEU A O 1
ATOM 814 N N . GLU A 1 107 ? -15.427 5.789 19.912 1.00 71.44 107 GLU A N 1
ATOM 815 C CA . GLU A 1 107 ? -14.681 5.033 20.939 1.00 71.44 107 GLU A CA 1
ATOM 816 C C . GLU A 1 107 ? -13.144 5.135 20.815 1.00 71.44 107 GLU A C 1
ATOM 818 O O . GLU A 1 107 ? -12.412 4.218 21.188 1.00 71.44 107 GLU A O 1
ATOM 823 N N . GLY A 1 108 ? -12.637 6.257 20.294 1.00 66.69 108 GLY A N 1
ATOM 824 C CA . GLY A 1 108 ? -11.200 6.464 20.099 1.00 66.69 108 GLY A CA 1
ATOM 825 C C . GLY A 1 108 ? -10.636 5.818 18.829 1.00 66.69 108 GLY A C 1
ATOM 826 O O . GLY A 1 108 ? -9.423 5.693 18.683 1.00 66.69 108 GLY A O 1
ATOM 827 N N . GLU A 1 109 ? -11.481 5.407 17.883 1.00 74.31 109 GLU A N 1
ATOM 828 C CA . GLU A 1 109 ? -11.027 4.914 16.584 1.00 74.31 109 GLU A CA 1
ATOM 829 C C . GLU A 1 109 ? -10.510 6.037 15.680 1.00 74.31 109 GLU A C 1
ATOM 831 O O . GLU A 1 109 ? -10.967 7.184 15.735 1.00 74.31 109 GLU A O 1
ATOM 836 N N . LYS A 1 110 ? -9.561 5.690 14.805 1.00 79.50 110 LYS A N 1
ATOM 837 C CA . LYS A 1 110 ? -9.046 6.592 13.770 1.00 79.50 110 LYS A CA 1
ATOM 838 C C . LYS A 1 110 ? -9.739 6.352 12.432 1.00 79.50 110 LYS A C 1
ATOM 840 O O . LYS A 1 110 ? -9.987 5.196 12.076 1.00 79.50 110 LYS A O 1
ATOM 845 N N . PRO A 1 111 ? -10.020 7.414 11.660 1.00 77.62 111 PRO A N 1
ATOM 846 C CA . PRO A 1 111 ? -10.586 7.258 10.335 1.00 77.62 111 PRO A CA 1
ATOM 847 C C . PRO A 1 111 ? -9.593 6.588 9.381 1.00 77.62 111 PRO A C 1
ATOM 849 O O . PRO A 1 111 ? -8.380 6.803 9.443 1.00 77.62 111 PRO A O 1
ATOM 852 N N . THR A 1 112 ? -10.128 5.782 8.464 1.00 81.94 112 THR A N 1
ATOM 853 C CA . THR A 1 112 ? -9.355 5.161 7.386 1.00 81.94 112 THR A CA 1
ATOM 854 C C . THR A 1 112 ? -9.694 5.746 6.030 1.00 81.94 112 THR A C 1
ATOM 856 O O . THR A 1 112 ? -10.860 5.829 5.632 1.00 81.94 112 THR A O 1
ATOM 859 N N . ARG A 1 113 ? -8.650 6.060 5.269 1.00 82.56 113 ARG A N 1
ATOM 860 C CA . ARG A 1 113 ? -8.754 6.521 3.892 1.00 82.56 113 ARG A CA 1
ATOM 861 C C . ARG A 1 113 ? -8.450 5.389 2.911 1.00 82.56 113 ARG A C 1
ATOM 863 O O . ARG A 1 113 ? -7.353 4.826 2.967 1.00 82.56 113 ARG A O 1
ATOM 870 N N . PRO A 1 114 ? -9.372 5.059 1.989 1.00 85.38 114 PRO A N 1
ATOM 871 C CA . PRO A 1 114 ? -9.087 4.123 0.914 1.00 85.38 114 PRO A CA 1
ATOM 872 C C . PRO A 1 114 ? -8.235 4.786 -0.177 1.00 85.38 114 PRO A C 1
ATOM 874 O O . PRO A 1 114 ? -8.541 5.874 -0.668 1.00 85.38 114 PRO A O 1
ATOM 877 N N . VAL A 1 115 ? -7.187 4.092 -0.604 1.00 87.62 115 VAL A N 1
ATOM 878 C CA . VAL A 1 115 ? -6.404 4.378 -1.807 1.00 87.62 115 VAL A CA 1
ATOM 879 C C . VAL A 1 115 ? -6.586 3.193 -2.742 1.00 87.62 115 VAL A C 1
ATOM 881 O O . VAL A 1 115 ? -6.064 2.113 -2.480 1.00 87.62 115 VAL A O 1
ATOM 884 N N . SER A 1 116 ? -7.355 3.384 -3.813 1.00 88.38 116 SER A N 1
ATOM 885 C CA . SER A 1 116 ? -7.612 2.350 -4.818 1.00 88.38 116 SER A CA 1
ATOM 886 C C . SER A 1 116 ? -6.808 2.618 -6.084 1.00 88.38 116 SER A C 1
ATOM 888 O O . SER A 1 116 ? -6.835 3.721 -6.637 1.00 88.38 116 SER A O 1
ATOM 890 N N . VAL A 1 117 ? -6.088 1.598 -6.539 1.00 88.94 117 VAL A N 1
ATOM 891 C CA . VAL A 1 117 ? -5.242 1.624 -7.728 1.00 88.94 117 VAL A CA 1
ATOM 892 C C . VAL A 1 117 ? -5.670 0.490 -8.636 1.00 88.94 117 VAL A C 1
ATOM 894 O O . VAL A 1 117 ? -5.510 -0.683 -8.303 1.00 88.94 117 VAL A O 1
ATOM 897 N N . SER A 1 118 ? -6.178 0.829 -9.816 1.00 90.69 118 SER A N 1
ATOM 898 C CA . SER A 1 118 ? -6.421 -0.198 -10.820 1.00 90.69 118 SER A CA 1
ATOM 899 C C . SER A 1 118 ? -5.092 -0.734 -11.339 1.00 90.69 118 SER A C 1
ATOM 901 O O . SER A 1 118 ? -4.199 0.033 -11.699 1.00 90.69 118 SER A O 1
ATOM 903 N N . THR A 1 119 ? -4.957 -2.053 -11.371 1.00 89.94 119 THR A N 1
ATOM 904 C CA . THR A 1 119 ? -3.724 -2.753 -11.759 1.00 89.94 119 THR A CA 1
ATOM 905 C C . THR A 1 119 ? -3.288 -2.420 -13.184 1.00 89.94 119 THR A C 1
ATOM 907 O O . THR A 1 119 ? -2.098 -2.307 -13.444 1.00 89.94 119 THR A O 1
ATOM 910 N N . ASN A 1 120 ? -4.227 -2.125 -14.087 1.00 90.81 120 ASN A N 1
ATOM 911 C CA . ASN A 1 120 ? -3.925 -1.671 -15.449 1.00 90.81 120 ASN A CA 1
ATOM 912 C C . ASN A 1 120 ? -3.357 -0.239 -15.530 1.00 90.81 120 ASN A C 1
ATOM 914 O O . ASN A 1 120 ? -2.858 0.159 -16.579 1.00 90.81 120 ASN A O 1
ATOM 918 N N . LYS A 1 121 ? -3.463 0.552 -14.456 1.00 90.19 121 LYS A N 1
ATOM 919 C CA . LYS A 1 121 ? -2.882 1.899 -14.351 1.00 90.19 121 LYS A CA 1
ATOM 920 C C . LYS A 1 121 ? -1.545 1.891 -13.618 1.00 90.19 121 LYS A C 1
ATOM 922 O O . LYS A 1 121 ? -0.907 2.939 -13.533 1.00 90.19 121 LYS A O 1
ATOM 927 N N . ILE A 1 122 ? -1.118 0.753 -13.072 1.00 93.25 122 ILE A N 1
ATOM 928 C CA . ILE A 1 122 ? 0.209 0.638 -12.472 1.00 93.25 122 ILE A CA 1
ATOM 929 C C . ILE A 1 122 ? 1.228 0.760 -13.603 1.00 93.25 122 ILE A C 1
ATOM 931 O O . ILE A 1 122 ? 1.214 -0.011 -14.552 1.00 93.25 122 ILE A O 1
ATOM 935 N N . ALA A 1 123 ? 2.083 1.773 -13.510 1.00 92.75 123 ALA A N 1
ATOM 936 C CA . ALA A 1 123 ? 3.136 2.044 -14.477 1.00 92.75 123 ALA A CA 1
ATOM 937 C C . ALA A 1 123 ? 4.439 1.330 -14.107 1.00 92.75 123 ALA A C 1
ATOM 939 O O . ALA A 1 123 ? 5.189 0.931 -14.992 1.00 92.75 123 ALA A O 1
ATOM 940 N N . LYS A 1 124 ? 4.726 1.202 -12.804 1.00 94.62 124 LYS A N 1
ATOM 941 C CA . LYS A 1 124 ? 5.911 0.507 -12.285 1.00 94.62 124 LYS A CA 1
ATOM 942 C C . LYS A 1 124 ? 5.604 -0.199 -10.975 1.00 94.62 124 LYS A C 1
ATOM 944 O O . LYS A 1 124 ? 4.849 0.325 -10.152 1.00 94.62 124 LYS A O 1
ATOM 949 N N . LEU A 1 125 ? 6.253 -1.340 -10.777 1.00 96.00 125 LEU A N 1
ATOM 950 C CA . LEU A 1 125 ? 6.245 -2.112 -9.542 1.00 96.00 125 LEU A CA 1
ATOM 951 C C . LEU A 1 125 ? 7.683 -2.218 -9.034 1.00 96.00 125 LEU A C 1
ATOM 953 O O . LEU A 1 125 ? 8.548 -2.730 -9.735 1.00 96.00 125 LEU A O 1
ATOM 957 N N . PHE A 1 126 ? 7.935 -1.757 -7.815 1.00 95.94 126 PHE A N 1
ATOM 958 C CA . PHE A 1 126 ? 9.216 -1.928 -7.139 1.00 95.94 126 PHE A CA 1
ATOM 959 C C . PHE A 1 126 ? 9.086 -2.909 -5.984 1.00 95.94 126 PHE A C 1
ATOM 961 O O . PHE A 1 126 ? 8.099 -2.869 -5.241 1.00 95.94 126 PHE A O 1
ATOM 968 N N . TYR A 1 127 ? 10.103 -3.747 -5.809 1.00 95.19 127 TYR A N 1
ATOM 969 C CA . TYR A 1 127 ? 10.191 -4.709 -4.721 1.00 95.19 127 TYR A CA 1
ATOM 970 C C . TYR A 1 127 ? 11.595 -4.739 -4.118 1.00 95.19 127 TYR A C 1
ATOM 972 O O . TYR A 1 127 ? 12.593 -4.838 -4.827 1.00 95.19 127 TYR A O 1
ATOM 980 N N . GLU A 1 128 ? 11.665 -4.710 -2.790 1.00 93.12 128 GLU A N 1
ATOM 981 C CA . GLU A 1 128 ? 12.907 -4.871 -2.034 1.00 93.12 128 GLU A CA 1
ATOM 982 C C . GLU A 1 128 ? 12.645 -5.683 -0.761 1.00 93.12 128 GLU A C 1
ATOM 984 O O . GLU A 1 128 ? 11.615 -5.523 -0.100 1.00 93.12 128 GLU A O 1
ATOM 989 N N . GLU A 1 129 ? 13.590 -6.549 -0.391 1.00 91.56 129 GLU A N 1
ATOM 990 C CA . GLU A 1 129 ? 13.661 -7.129 0.950 1.00 91.56 129 GLU A CA 1
ATOM 991 C C . GLU A 1 129 ? 14.756 -6.416 1.741 1.00 91.56 129 GLU A C 1
ATOM 993 O O . GLU A 1 129 ? 15.908 -6.396 1.317 1.00 91.56 129 GLU A O 1
ATOM 998 N N . ASP A 1 130 ? 14.428 -5.893 2.920 1.00 85.94 130 ASP A N 1
ATOM 999 C CA . ASP A 1 130 ? 15.406 -5.203 3.763 1.00 85.94 130 ASP A CA 1
ATOM 1000 C C . ASP A 1 130 ? 15.175 -5.507 5.250 1.00 85.94 130 ASP A C 1
ATOM 1002 O O . ASP A 1 130 ? 14.258 -6.233 5.642 1.00 85.94 130 ASP A O 1
ATOM 1006 N N . THR A 1 131 ? 16.034 -4.985 6.116 1.00 81.50 131 THR A N 1
ATOM 1007 C CA . THR A 1 131 ? 15.867 -5.023 7.561 1.00 81.50 131 THR A CA 1
ATOM 1008 C C . THR A 1 131 ? 15.307 -3.705 8.075 1.00 81.50 131 THR A C 1
ATOM 1010 O O . THR A 1 131 ? 15.679 -2.624 7.627 1.00 81.50 131 THR A O 1
ATOM 1013 N N . MET A 1 132 ? 14.478 -3.782 9.118 1.00 69.94 132 MET A N 1
ATOM 1014 C CA . MET A 1 132 ? 13.944 -2.602 9.818 1.00 69.94 132 MET A CA 1
ATOM 1015 C C . MET A 1 132 ? 15.023 -1.610 10.285 1.00 69.94 132 MET A C 1
ATOM 1017 O O . MET A 1 132 ? 14.726 -0.443 10.520 1.00 69.94 132 MET A O 1
ATOM 1021 N N . LYS A 1 133 ? 16.268 -2.071 10.462 1.00 68.06 133 LYS A N 1
ATOM 1022 C CA . LYS A 1 133 ? 17.385 -1.256 10.952 1.00 68.06 133 LYS A CA 1
ATOM 1023 C C . LYS A 1 133 ? 18.044 -0.410 9.863 1.00 68.06 133 LYS A C 1
ATOM 1025 O O . LYS A 1 133 ? 18.584 0.639 10.190 1.00 68.06 133 LYS A O 1
ATOM 1030 N N . ASN A 1 134 ? 17.999 -0.850 8.608 1.00 71.50 134 ASN A N 1
ATOM 1031 C CA . ASN A 1 134 ? 18.729 -0.207 7.513 1.00 71.50 134 ASN A CA 1
ATOM 1032 C C . ASN A 1 134 ? 18.007 1.034 6.969 1.00 71.50 134 ASN A C 1
ATOM 1034 O O . ASN A 1 134 ? 18.643 1.935 6.432 1.00 71.50 134 ASN A O 1
ATOM 1038 N N . ARG A 1 135 ? 16.683 1.116 7.151 1.00 70.44 135 ARG A N 1
ATOM 1039 C CA . ARG A 1 135 ? 15.831 2.185 6.603 1.00 70.44 135 ARG A CA 1
ATOM 1040 C C . ARG A 1 135 ? 14.970 2.865 7.680 1.00 70.44 135 ARG A C 1
ATOM 1042 O O . ARG A 1 135 ? 13.745 2.894 7.559 1.00 70.44 135 ARG A O 1
ATOM 1049 N N . PRO A 1 136 ? 15.560 3.450 8.741 1.00 65.50 136 PRO A N 1
ATOM 1050 C CA . PRO A 1 136 ? 14.791 3.989 9.866 1.00 65.50 136 PRO A CA 1
ATOM 1051 C C . PRO A 1 136 ? 13.864 5.145 9.462 1.00 65.50 136 PRO A C 1
ATOM 1053 O O . PRO A 1 136 ? 12.772 5.267 10.006 1.00 65.50 136 PRO A O 1
ATOM 1056 N N . LYS A 1 137 ? 14.259 5.970 8.480 1.00 70.69 137 LYS A N 1
ATOM 1057 C CA . LYS A 1 137 ? 13.425 7.071 7.967 1.00 70.69 137 LYS A CA 1
ATOM 1058 C C . LYS A 1 137 ? 12.223 6.553 7.175 1.00 70.69 137 LYS A C 1
ATOM 1060 O O . LYS A 1 137 ? 11.095 6.950 7.460 1.00 70.69 137 LYS A O 1
ATOM 1065 N N . LEU A 1 138 ? 12.460 5.641 6.228 1.00 67.19 138 LEU A N 1
ATOM 1066 C CA . LEU A 1 138 ? 11.413 5.058 5.385 1.00 67.19 138 LEU A CA 1
ATOM 1067 C C . LEU A 1 138 ? 10.445 4.193 6.196 1.00 67.19 138 LEU A C 1
ATOM 1069 O O . LEU A 1 138 ? 9.277 4.145 5.862 1.00 67.19 138 LEU A O 1
ATOM 1073 N N . LEU A 1 139 ? 10.902 3.540 7.263 1.00 74.69 139 LEU A N 1
ATOM 1074 C CA . LEU A 1 139 ? 10.083 2.636 8.077 1.00 74.69 139 LEU A CA 1
ATOM 1075 C C . LEU A 1 139 ? 9.613 3.272 9.393 1.00 74.69 139 LEU A C 1
ATOM 1077 O O . LEU A 1 139 ? 9.080 2.583 10.257 1.00 74.69 139 LEU A O 1
ATOM 1081 N N . SER A 1 140 ? 9.788 4.587 9.554 1.00 72.62 140 SER A N 1
ATOM 1082 C CA . SER A 1 140 ? 9.405 5.325 10.769 1.00 72.62 140 SER A CA 1
ATOM 1083 C C . SER A 1 140 ? 7.905 5.270 11.074 1.00 72.62 140 SER A C 1
ATOM 1085 O O . SER A 1 140 ? 7.519 5.349 12.236 1.00 72.62 140 SER A O 1
ATOM 1087 N N . PHE A 1 141 ? 7.067 5.102 10.047 1.00 71.88 141 PHE A N 1
ATOM 1088 C CA . PHE A 1 141 ? 5.607 5.012 10.166 1.00 71.88 141 PHE A CA 1
ATOM 1089 C C . PHE A 1 141 ? 5.092 3.597 10.451 1.00 71.88 141 PHE A C 1
ATOM 1091 O O . PHE A 1 141 ? 3.889 3.402 10.611 1.00 71.88 141 PHE A O 1
ATOM 1098 N N . VAL A 1 142 ? 5.977 2.600 10.462 1.00 76.50 142 VAL A N 1
ATOM 1099 C CA . VAL A 1 142 ? 5.589 1.207 10.657 1.00 76.50 142 VAL A CA 1
ATOM 1100 C C . VAL A 1 142 ? 5.220 0.981 12.117 1.00 76.50 142 VAL A C 1
ATOM 1102 O O . VAL A 1 142 ? 6.064 1.091 13.013 1.00 76.50 142 VAL A O 1
ATOM 1105 N N . ALA A 1 143 ? 3.963 0.617 12.352 1.00 61.12 143 ALA A N 1
ATOM 1106 C CA . ALA A 1 143 ? 3.509 0.276 13.685 1.00 61.12 143 ALA A CA 1
ATOM 1107 C C . ALA A 1 143 ? 4.077 -1.092 14.104 1.00 61.12 143 ALA A C 1
ATOM 1109 O O . ALA A 1 143 ? 4.137 -2.031 13.299 1.00 61.12 143 ALA A O 1
ATOM 1110 N N . PRO A 1 144 ? 4.517 -1.253 15.364 1.00 55.81 144 PRO A N 1
ATOM 1111 C CA . PRO A 1 144 ? 4.752 -2.583 15.899 1.00 55.81 144 PRO A CA 1
ATOM 1112 C C . PRO A 1 144 ? 3.425 -3.362 15.865 1.00 55.81 144 PRO A C 1
ATOM 1114 O O . PRO A 1 144 ? 2.397 -2.801 16.240 1.00 55.81 144 PRO A O 1
ATOM 1117 N N . PRO A 1 145 ? 3.413 -4.636 15.430 1.00 47.19 145 PRO A N 1
ATOM 1118 C CA . PRO A 1 145 ? 2.190 -5.430 15.444 1.00 47.19 145 PRO A CA 1
ATOM 1119 C C . PRO A 1 145 ? 1.668 -5.502 16.881 1.00 47.19 145 PRO A C 1
ATOM 1121 O O . PRO A 1 145 ? 2.398 -5.924 17.780 1.00 47.19 145 PRO A O 1
ATOM 1124 N N . ALA A 1 146 ? 0.432 -5.067 17.106 1.00 47.47 146 ALA A N 1
ATOM 1125 C CA . ALA A 1 146 ? -0.197 -5.142 18.413 1.00 47.47 146 ALA A CA 1
ATOM 1126 C C . ALA A 1 146 ? -0.469 -6.616 18.754 1.00 47.47 146 ALA A C 1
ATOM 1128 O O . ALA A 1 146 ? -1.400 -7.215 18.228 1.00 47.47 146 ALA A O 1
ATOM 1129 N N . VAL A 1 147 ? 0.327 -7.225 19.638 1.00 40.69 147 VAL A N 1
ATOM 1130 C CA . VAL A 1 147 ? -0.098 -8.453 20.328 1.00 40.69 147 VAL A CA 1
ATOM 1131 C C . VAL A 1 147 ? -0.653 -8.047 21.679 1.00 40.69 147 VAL A C 1
ATOM 1133 O O . VAL A 1 147 ? 0.074 -7.831 22.646 1.00 40.69 147 VAL A O 1
ATOM 1136 N N . ARG A 1 148 ? -1.982 -7.953 21.725 1.00 40.03 148 ARG A N 1
ATOM 1137 C CA . ARG A 1 148 ? -2.727 -8.318 22.927 1.00 40.03 148 ARG A CA 1
ATOM 1138 C C . ARG A 1 148 ? -2.582 -9.837 23.083 1.00 40.03 148 ARG A C 1
ATOM 1140 O O . ARG A 1 148 ? -2.725 -10.552 22.099 1.00 40.03 148 ARG A O 1
ATOM 1147 N N . ILE A 1 149 ? -2.322 -10.281 24.314 1.00 34.91 149 ILE A N 1
ATOM 1148 C CA . ILE A 1 149 ? -2.140 -11.662 24.816 1.00 34.91 149 ILE A CA 1
ATOM 1149 C C . ILE A 1 149 ? -0.682 -11.983 25.220 1.00 34.91 149 ILE A C 1
ATOM 1151 O O . ILE A 1 149 ? 0.179 -12.310 24.411 1.00 34.91 149 ILE A O 1
ATOM 1155 N N . ALA A 1 150 ? -0.476 -11.901 26.539 1.00 35.69 150 ALA A N 1
ATOM 1156 C CA . ALA A 1 150 ? 0.484 -12.619 27.380 1.00 35.69 150 ALA A CA 1
ATOM 1157 C C . ALA A 1 150 ? 1.972 -12.677 26.955 1.00 35.69 150 ALA A C 1
ATOM 1159 O O . ALA A 1 150 ? 2.411 -13.512 26.169 1.00 35.69 150 ALA A O 1
ATOM 1160 N N . GLY A 1 151 ? 2.795 -11.870 27.635 1.00 35.34 151 GLY A N 1
ATOM 1161 C CA . GLY A 1 151 ? 4.121 -12.284 28.122 1.00 35.34 151 GLY A CA 1
ATOM 1162 C C . GLY A 1 151 ? 5.273 -12.452 27.125 1.00 35.34 151 GLY A C 1
ATOM 1163 O O . GLY A 1 151 ? 6.408 -12.632 27.560 1.00 35.34 151 GLY A O 1
ATOM 1164 N N . ARG A 1 152 ? 5.061 -12.361 25.809 1.00 40.38 152 ARG A N 1
ATOM 1165 C CA . ARG A 1 152 ? 6.170 -12.343 24.841 1.00 40.38 152 ARG A CA 1
ATOM 1166 C C . ARG A 1 152 ? 6.460 -10.922 24.393 1.00 40.38 152 ARG A C 1
ATOM 1168 O O . ARG A 1 152 ? 5.713 -10.349 23.610 1.00 40.38 152 ARG A O 1
ATOM 1175 N N . ALA A 1 153 ? 7.599 -10.394 24.840 1.00 42.28 153 ALA A N 1
ATOM 1176 C CA . ALA A 1 153 ? 8.230 -9.227 24.238 1.00 42.28 153 ALA A CA 1
ATOM 1177 C C . ALA A 1 153 ? 8.334 -9.443 22.716 1.00 42.28 153 ALA A C 1
ATOM 1179 O O . ALA A 1 153 ? 9.159 -10.222 22.227 1.00 42.28 153 ALA A O 1
ATOM 1180 N N . LEU A 1 154 ? 7.443 -8.795 21.969 1.00 49.19 154 LEU A N 1
ATOM 1181 C CA . LEU A 1 154 ? 7.377 -8.883 20.520 1.00 49.19 154 LEU A CA 1
ATOM 1182 C C . LEU A 1 154 ? 8.641 -8.288 19.919 1.00 49.19 154 LEU A C 1
ATOM 1184 O O . LEU A 1 154 ? 8.844 -7.074 19.883 1.00 49.19 154 LEU A O 1
ATOM 1188 N N . ARG A 1 155 ? 9.504 -9.158 19.404 1.00 54.38 155 ARG A N 1
ATOM 1189 C CA . ARG A 1 155 ? 10.636 -8.729 18.591 1.00 54.38 155 ARG A CA 1
ATOM 1190 C C . ARG A 1 155 ? 10.093 -8.155 17.285 1.00 54.38 155 ARG A C 1
ATOM 1192 O O . ARG A 1 155 ? 9.399 -8.857 16.548 1.00 54.38 155 ARG A O 1
ATOM 1199 N N . LYS A 1 156 ? 10.452 -6.903 16.978 1.00 57.31 156 LYS A N 1
ATOM 1200 C CA . LYS A 1 156 ? 10.232 -6.317 15.648 1.00 57.31 156 LYS A CA 1
ATOM 1201 C C . LYS A 1 156 ? 10.754 -7.296 14.581 1.00 57.31 156 LYS A C 1
ATOM 1203 O O . LYS A 1 156 ? 11.829 -7.879 14.783 1.00 57.31 156 LYS A O 1
ATOM 1208 N N . PRO A 1 157 ? 10.029 -7.508 13.470 1.00 59.94 157 PRO A N 1
ATOM 1209 C CA . PRO A 1 157 ? 10.496 -8.394 12.413 1.00 59.94 157 PRO A CA 1
ATOM 1210 C C . PRO A 1 157 ? 11.870 -7.926 11.919 1.00 59.94 157 PRO A C 1
ATOM 1212 O O . PRO A 1 157 ? 12.057 -6.760 11.579 1.00 59.94 157 PRO A O 1
ATOM 1215 N N . LYS A 1 158 ? 12.857 -8.835 11.906 1.00 70.75 158 LYS A N 1
ATOM 1216 C CA . LYS A 1 158 ? 14.225 -8.506 11.467 1.00 70.75 158 LYS A CA 1
ATOM 1217 C C . LYS A 1 158 ? 14.298 -8.204 9.971 1.00 70.75 158 LYS A C 1
ATOM 1219 O O . LYS A 1 158 ? 15.154 -7.424 9.581 1.00 70.75 158 LYS A O 1
ATOM 1224 N N . LYS A 1 159 ? 13.433 -8.824 9.163 1.00 85.81 159 LYS A N 1
ATOM 1225 C CA . LYS A 1 159 ? 13.359 -8.655 7.707 1.00 85.81 159 LYS A CA 1
ATOM 1226 C C . LYS A 1 159 ? 11.937 -8.300 7.287 1.00 85.81 159 LYS A C 1
ATOM 1228 O O . LYS A 1 159 ? 10.983 -8.905 7.784 1.00 85.81 159 LYS A O 1
ATOM 1233 N N . VAL A 1 160 ? 11.824 -7.356 6.372 1.00 90.38 160 VAL A N 1
ATOM 1234 C CA . VAL A 1 160 ? 10.583 -6.836 5.802 1.00 90.38 160 VAL A CA 1
ATOM 1235 C C . VAL A 1 160 ? 10.671 -6.855 4.286 1.00 90.38 160 VAL A C 1
ATOM 1237 O O . VAL A 1 160 ? 11.764 -6.918 3.728 1.00 90.38 160 VAL A O 1
ATOM 1240 N N . SER A 1 161 ? 9.516 -6.797 3.639 1.00 93.06 161 SER A N 1
ATOM 1241 C CA . SER A 1 161 ? 9.418 -6.531 2.209 1.00 93.06 161 SER A CA 1
ATOM 1242 C C . SER A 1 161 ? 8.752 -5.182 2.003 1.00 93.06 161 SER A C 1
ATOM 1244 O O . SER A 1 161 ? 7.769 -4.866 2.676 1.00 93.06 161 SER A O 1
ATOM 1246 N N . ILE A 1 162 ? 9.295 -4.403 1.078 1.00 93.50 162 ILE A N 1
ATOM 1247 C CA . ILE A 1 162 ? 8.795 -3.092 0.690 1.00 93.50 162 ILE A CA 1
ATOM 1248 C C . ILE A 1 162 ? 8.333 -3.219 -0.756 1.00 93.50 162 ILE A C 1
ATOM 1250 O O . ILE A 1 162 ? 9.126 -3.529 -1.642 1.00 93.50 162 ILE A O 1
ATOM 1254 N N . ILE A 1 163 ? 7.042 -3.003 -0.979 1.00 95.62 163 ILE A N 1
ATOM 1255 C CA . ILE A 1 163 ? 6.421 -3.052 -2.300 1.00 95.62 163 ILE A CA 1
ATOM 1256 C C . ILE A 1 163 ? 5.945 -1.647 -2.619 1.00 95.62 163 ILE A C 1
ATOM 1258 O O . ILE A 1 163 ? 5.170 -1.093 -1.847 1.00 95.62 163 ILE A O 1
ATOM 1262 N N . SER A 1 164 ? 6.398 -1.054 -3.721 1.00 95.75 164 SER A N 1
ATOM 1263 C CA . SER A 1 164 ? 5.927 0.267 -4.150 1.00 95.75 164 SER A CA 1
ATOM 1264 C C . SER A 1 164 ? 5.338 0.200 -5.546 1.00 95.75 164 SER A C 1
ATOM 1266 O O . SER A 1 164 ? 6.004 -0.240 -6.477 1.00 95.75 164 SER A O 1
ATOM 1268 N N . VAL A 1 165 ? 4.106 0.671 -5.702 1.00 95.38 165 VAL A N 1
ATOM 1269 C CA . VAL A 1 165 ? 3.453 0.811 -7.005 1.00 95.38 165 VAL A CA 1
ATOM 1270 C C . VAL A 1 165 ? 3.418 2.278 -7.403 1.00 95.38 165 VAL A C 1
ATOM 1272 O O . VAL A 1 165 ? 3.056 3.140 -6.600 1.00 95.38 165 VAL A O 1
ATOM 1275 N N . VAL A 1 166 ? 3.798 2.562 -8.645 1.00 94.38 166 VAL A N 1
ATOM 1276 C CA . VAL A 1 166 ? 3.750 3.904 -9.234 1.00 94.38 166 VAL A CA 1
ATOM 1277 C C . VAL A 1 166 ? 2.628 3.947 -10.252 1.00 94.38 166 VAL A C 1
ATOM 1279 O O . VAL A 1 166 ? 2.554 3.073 -11.113 1.00 94.38 166 VAL A O 1
ATOM 1282 N N . PHE A 1 167 ? 1.770 4.959 -10.186 1.00 91.38 167 PHE A N 1
ATOM 1283 C CA . PHE A 1 167 ? 0.633 5.099 -11.095 1.00 91.38 167 PHE A CA 1
ATOM 1284 C C . PHE A 1 167 ? 0.325 6.574 -11.394 1.00 91.38 167 PHE A C 1
ATOM 1286 O O . PHE A 1 167 ? 0.560 7.449 -10.553 1.00 91.38 167 PHE A O 1
ATOM 1293 N N . PRO A 1 168 ? -0.177 6.895 -12.599 1.00 85.88 168 PRO A N 1
ATOM 1294 C CA . PRO A 1 168 ? -0.512 8.260 -12.965 1.00 85.88 168 PRO A CA 1
ATOM 1295 C C . PRO A 1 168 ? -1.810 8.702 -12.282 1.00 85.88 168 PRO A C 1
ATOM 1297 O O . PRO A 1 168 ? -2.762 7.930 -12.146 1.00 85.88 168 PRO A O 1
ATOM 1300 N N . ILE A 1 169 ? -1.882 9.983 -11.923 1.00 74.19 169 ILE A N 1
ATOM 1301 C CA . ILE A 1 169 ? -3.137 10.613 -11.509 1.00 74.19 169 ILE A CA 1
ATOM 1302 C C . ILE A 1 169 ? -3.763 11.259 -12.735 1.00 74.19 169 ILE A C 1
ATOM 1304 O O . ILE A 1 169 ? -3.273 12.267 -13.241 1.00 74.19 169 ILE A O 1
ATOM 1308 N N . ILE A 1 170 ? -4.870 10.693 -13.202 1.00 60.84 170 ILE A N 1
ATOM 1309 C CA . ILE A 1 170 ? -5.661 11.307 -14.265 1.00 60.84 170 ILE A CA 1
ATOM 1310 C C . ILE A 1 170 ? -6.535 12.377 -13.606 1.00 60.84 170 ILE A C 1
ATOM 1312 O O . ILE A 1 170 ? -7.530 12.053 -12.960 1.00 60.84 170 ILE A O 1
ATOM 1316 N N . LYS A 1 171 ? -6.172 13.658 -13.739 1.00 54.84 171 LYS A N 1
ATOM 1317 C CA . LYS A 1 171 ? -7.118 14.743 -13.454 1.00 54.84 171 LYS A CA 1
ATOM 1318 C C . LYS A 1 171 ? -8.058 14.878 -14.649 1.00 54.84 171 LYS A C 1
ATOM 1320 O O . LYS A 1 171 ? -7.613 15.179 -15.752 1.00 54.84 171 LYS A O 1
ATOM 1325 N N . ASN A 1 172 ? -9.355 14.682 -14.423 1.00 43.94 172 ASN A N 1
ATOM 1326 C CA . ASN A 1 172 ? -10.397 15.068 -15.373 1.00 43.94 172 ASN A CA 1
ATOM 1327 C C . ASN A 1 172 ? -10.510 16.596 -15.355 1.00 43.94 172 ASN A C 1
ATOM 1329 O O . ASN A 1 172 ? -11.329 17.135 -14.619 1.00 43.94 172 ASN A O 1
ATOM 1333 N N . THR A 1 173 ? -9.640 17.323 -16.060 1.00 42.78 173 THR A N 1
ATOM 1334 C CA . THR A 1 173 ? -9.919 18.719 -16.441 1.00 42.78 173 THR A CA 1
ATOM 1335 C C . THR A 1 173 ? -8.902 19.273 -17.428 1.00 42.78 173 THR A C 1
ATOM 1337 O O . THR A 1 173 ? -7.691 19.108 -17.301 1.00 42.78 173 THR A O 1
ATOM 1340 N N . THR A 1 174 ? -9.459 19.988 -18.393 1.00 45.88 174 THR A N 1
ATOM 1341 C CA . THR A 1 174 ? -8.897 20.824 -19.452 1.00 45.88 174 THR A CA 1
ATOM 1342 C C . THR A 1 174 ? -7.931 21.891 -18.908 1.00 45.88 174 THR A C 1
ATOM 1344 O O . THR A 1 174 ? -8.232 23.080 -18.915 1.00 45.88 174 THR A O 1
ATOM 1347 N N . GLN A 1 175 ? -6.761 21.507 -18.393 1.00 42.50 175 GLN A N 1
ATOM 1348 C CA . GLN A 1 175 ? -5.771 22.466 -17.895 1.00 42.50 175 GLN A CA 1
ATOM 1349 C C . GLN A 1 175 ? -4.371 22.145 -18.433 1.00 42.50 175 GLN A C 1
ATOM 1351 O O . GLN A 1 175 ? -3.769 21.136 -18.079 1.00 42.50 175 GLN A O 1
ATOM 1356 N N . LYS A 1 176 ? -3.849 23.044 -19.285 1.00 41.81 176 LYS A N 1
ATOM 1357 C CA . LYS A 1 176 ? -2.455 23.112 -19.773 1.00 41.81 176 LYS A CA 1
ATOM 1358 C C . LYS A 1 176 ? -1.477 23.401 -18.614 1.00 41.81 176 LYS A C 1
ATOM 1360 O O . LYS A 1 176 ? -0.844 24.453 -18.578 1.00 41.81 176 LYS A O 1
ATOM 1365 N N . ARG A 1 177 ? -1.388 22.528 -17.613 1.00 44.56 177 ARG A N 1
ATOM 1366 C CA . ARG A 1 177 ? -0.401 22.621 -16.525 1.00 44.56 177 ARG A CA 1
ATOM 1367 C C . ARG A 1 177 ? 0.524 21.399 -16.529 1.00 44.56 177 ARG A C 1
ATOM 1369 O O . ARG A 1 177 ? 0.167 20.395 -17.145 1.00 44.56 177 ARG A O 1
ATOM 1376 N N . PRO A 1 178 ? 1.718 21.504 -15.906 1.00 51.94 178 PRO A N 1
ATOM 1377 C CA . PRO A 1 178 ? 2.722 20.443 -15.909 1.00 51.94 178 PRO A CA 1
ATOM 1378 C C . PRO A 1 178 ? 2.099 19.118 -15.474 1.00 51.94 178 PRO A C 1
ATOM 1380 O O . PRO A 1 178 ? 1.214 19.121 -14.613 1.0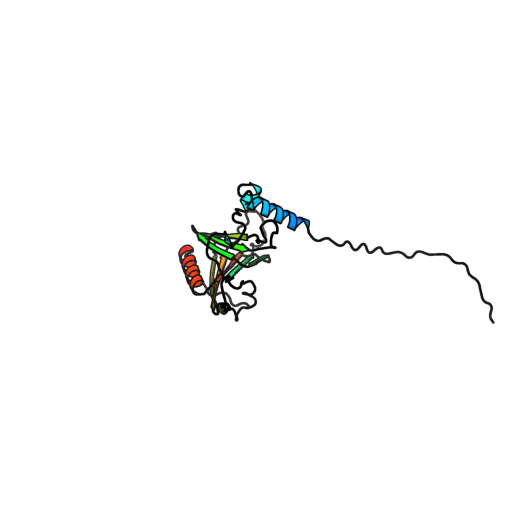0 51.94 178 PRO A O 1
ATOM 1383 N N . GLN A 1 179 ? 2.539 18.011 -16.082 1.00 55.31 179 GLN A N 1
ATOM 1384 C CA . GLN A 1 179 ? 2.030 16.676 -15.764 1.00 55.31 179 GLN A CA 1
ATOM 1385 C C . GLN A 1 179 ? 1.985 16.484 -14.238 1.00 55.31 179 GLN A C 1
ATOM 1387 O O . GLN A 1 179 ? 2.982 16.767 -13.567 1.00 55.31 179 GLN A O 1
ATOM 1392 N N . PRO A 1 180 ? 0.845 16.052 -13.665 1.00 63.34 180 PRO A N 1
ATOM 1393 C CA . PRO A 1 180 ? 0.766 15.807 -12.235 1.00 63.34 180 PRO A CA 1
ATOM 1394 C C . PRO A 1 180 ? 1.803 14.746 -11.860 1.00 63.34 180 PRO A C 1
ATOM 1396 O O . PRO A 1 180 ? 1.916 13.723 -12.537 1.00 63.34 180 PRO A O 1
ATOM 1399 N N . ALA A 1 181 ? 2.570 15.006 -10.797 1.00 74.56 181 ALA A N 1
ATOM 1400 C CA . ALA A 1 181 ? 3.548 14.053 -10.287 1.00 74.56 181 ALA A CA 1
ATOM 1401 C C . ALA A 1 181 ? 2.883 12.676 -10.085 1.00 74.56 181 ALA A C 1
ATOM 1403 O O . ALA A 1 181 ? 1.742 12.624 -9.606 1.00 74.56 181 ALA A O 1
ATOM 1404 N N . PRO A 1 182 ? 3.557 11.571 -10.454 1.00 86.25 182 PRO A N 1
ATOM 1405 C CA . PRO A 1 182 ? 2.981 10.247 -10.296 1.00 86.25 182 PRO A CA 1
ATOM 1406 C C . PRO A 1 182 ? 2.710 9.962 -8.818 1.00 86.25 182 PRO A C 1
ATOM 1408 O O . PRO A 1 182 ? 3.454 10.392 -7.932 1.00 86.25 182 PRO A O 1
ATOM 1411 N N . ALA A 1 183 ? 1.634 9.227 -8.565 1.00 91.00 183 ALA A N 1
ATOM 1412 C CA . ALA A 1 183 ? 1.320 8.728 -7.244 1.00 91.00 183 ALA A CA 1
ATOM 1413 C C . ALA A 1 183 ? 2.157 7.486 -6.943 1.00 91.00 183 ALA A C 1
ATOM 1415 O O . ALA A 1 183 ? 2.405 6.665 -7.829 1.00 91.00 183 ALA A O 1
ATOM 1416 N N . ILE A 1 184 ? 2.561 7.341 -5.685 1.00 93.75 184 ILE A N 1
ATOM 1417 C CA . ILE A 1 184 ? 3.289 6.175 -5.193 1.00 93.75 184 ILE A CA 1
ATOM 1418 C C . ILE A 1 184 ? 2.543 5.625 -3.983 1.00 93.75 184 ILE A C 1
ATOM 1420 O O . ILE A 1 184 ? 2.336 6.346 -3.006 1.00 93.75 184 ILE A O 1
ATOM 1424 N N . LEU A 1 185 ? 2.158 4.352 -4.038 1.00 94.69 185 LEU A N 1
ATOM 1425 C CA . LEU A 1 185 ? 1.653 3.607 -2.886 1.00 94.69 185 LEU A CA 1
ATOM 1426 C C . LEU A 1 185 ? 2.697 2.565 -2.487 1.00 94.69 185 LEU A C 1
ATOM 1428 O O . LEU A 1 185 ? 3.022 1.675 -3.266 1.00 94.69 185 LEU A O 1
ATOM 1432 N N . THR A 1 186 ? 3.206 2.684 -1.267 1.00 95.19 186 THR A N 1
ATOM 1433 C CA . THR A 1 186 ? 4.180 1.779 -0.665 1.00 95.19 186 THR A CA 1
ATOM 1434 C C . THR A 1 186 ? 3.517 0.961 0.438 1.00 95.19 186 THR A C 1
ATOM 1436 O O . THR A 1 186 ? 2.939 1.524 1.367 1.00 95.19 186 THR A O 1
ATOM 1439 N N . LEU A 1 187 ? 3.653 -0.360 0.358 1.00 94.62 187 LEU A N 1
ATOM 1440 C CA . LEU A 1 187 ? 3.246 -1.334 1.365 1.00 94.62 187 LEU A CA 1
ATOM 1441 C C . LEU A 1 187 ? 4.496 -1.914 2.031 1.00 94.62 187 LEU A C 1
ATOM 1443 O O . LEU A 1 187 ? 5.421 -2.357 1.348 1.00 94.62 187 LEU A O 1
ATOM 1447 N N . VAL A 1 188 ? 4.518 -1.950 3.362 1.00 93.12 188 VAL A N 1
ATOM 1448 C CA . VAL A 1 188 ? 5.584 -2.594 4.137 1.00 93.12 188 VAL A CA 1
ATOM 1449 C C . VAL A 1 188 ? 5.015 -3.814 4.831 1.00 93.12 188 VAL A C 1
ATOM 1451 O O . VAL A 1 188 ? 4.167 -3.698 5.711 1.00 93.12 188 VAL A O 1
ATOM 1454 N N . THR A 1 189 ? 5.509 -4.997 4.486 1.00 91.50 189 THR A N 1
ATOM 1455 C CA . THR A 1 189 ? 4.950 -6.265 4.963 1.00 91.50 189 THR A CA 1
ATOM 1456 C C . THR A 1 189 ? 6.026 -7.157 5.586 1.00 91.50 189 THR A C 1
ATOM 1458 O O . THR A 1 189 ? 7.233 -6.900 5.508 1.00 91.50 189 THR A O 1
ATOM 1461 N N . LYS A 1 190 ? 5.601 -8.245 6.238 1.00 90.81 190 LYS A N 1
ATOM 1462 C CA . LYS A 1 190 ? 6.523 -9.330 6.603 1.00 90.81 190 LYS A CA 1
ATOM 1463 C C . LYS A 1 190 ? 7.025 -9.998 5.323 1.00 90.81 190 LYS A C 1
ATOM 1465 O O . LYS A 1 190 ? 6.231 -10.265 4.430 1.00 90.81 190 LYS A O 1
ATOM 1470 N N . ARG A 1 191 ? 8.301 -10.391 5.303 1.00 90.50 191 ARG A N 1
ATOM 1471 C CA . ARG A 1 191 ? 8.976 -11.016 4.148 1.00 90.50 191 ARG A CA 1
ATOM 1472 C C . ARG A 1 191 ? 8.116 -12.009 3.344 1.00 90.50 191 ARG A C 1
ATOM 1474 O O . ARG A 1 191 ? 7.957 -11.868 2.138 1.00 90.50 191 ARG A O 1
ATOM 1481 N N . LYS A 1 192 ? 7.539 -13.013 4.021 1.00 90.00 192 LYS A N 1
ATOM 1482 C CA . LYS A 1 192 ? 6.735 -14.061 3.364 1.00 90.00 192 LYS A CA 1
ATOM 1483 C C . LYS A 1 192 ? 5.485 -13.487 2.687 1.00 90.00 192 LYS A C 1
ATOM 1485 O O . LYS A 1 192 ? 5.225 -13.835 1.545 1.00 90.00 192 LYS A O 1
ATOM 1490 N N . ALA A 1 193 ? 4.763 -12.601 3.374 1.00 90.62 193 ALA A N 1
ATOM 1491 C CA . ALA A 1 193 ? 3.582 -11.939 2.823 1.00 90.62 193 ALA A CA 1
ATOM 1492 C C . ALA A 1 193 ? 3.962 -11.042 1.639 1.00 90.62 193 ALA A C 1
ATOM 1494 O O . ALA A 1 193 ? 3.317 -11.078 0.603 1.00 90.62 193 ALA A O 1
ATOM 1495 N N . GLY A 1 194 ? 5.069 -10.303 1.739 1.00 92.44 194 GLY A N 1
ATOM 1496 C CA . GLY A 1 194 ? 5.526 -9.439 0.653 1.00 92.44 194 GLY A CA 1
ATOM 1497 C C . GLY A 1 194 ? 5.899 -10.177 -0.624 1.00 92.44 194 GLY A C 1
ATOM 1498 O O . GLY A 1 194 ? 5.625 -9.666 -1.704 1.00 92.44 194 GLY A O 1
ATOM 1499 N N . SER A 1 195 ? 6.476 -11.377 -0.518 1.00 92.94 195 SER A N 1
ATOM 1500 C CA . SER A 1 195 ? 6.702 -12.234 -1.689 1.00 92.94 195 SER A CA 1
ATOM 1501 C C . SER A 1 195 ? 5.384 -12.616 -2.375 1.00 92.94 195 SER A C 1
ATOM 1503 O O . SER A 1 195 ? 5.291 -12.524 -3.596 1.00 92.94 195 SER A O 1
ATOM 1505 N N . THR A 1 196 ? 4.352 -12.966 -1.596 1.00 94.44 196 THR A N 1
ATOM 1506 C CA . THR A 1 196 ? 3.010 -13.270 -2.120 1.00 94.44 196 THR A CA 1
ATOM 1507 C C . THR A 1 196 ? 2.402 -12.063 -2.833 1.00 94.44 196 THR A C 1
ATOM 1509 O O . THR A 1 196 ? 2.017 -12.184 -3.992 1.00 94.44 196 THR A O 1
ATOM 1512 N N . VAL A 1 197 ? 2.405 -10.887 -2.192 1.00 93.62 197 VAL A N 1
ATOM 1513 C CA . VAL A 1 197 ? 1.881 -9.639 -2.780 1.00 93.62 197 VAL A CA 1
ATOM 1514 C C . VAL A 1 197 ? 2.584 -9.293 -4.082 1.00 93.62 197 VAL A C 1
ATOM 1516 O O . VAL A 1 197 ? 1.937 -8.945 -5.064 1.00 93.62 197 VAL A O 1
ATOM 1519 N N . ARG A 1 198 ? 3.918 -9.398 -4.102 1.00 95.19 198 ARG A N 1
ATOM 1520 C CA . ARG A 1 198 ? 4.719 -9.163 -5.305 1.00 95.19 198 ARG A CA 1
ATOM 1521 C C . ARG A 1 198 ? 4.255 -10.074 -6.437 1.00 95.19 198 ARG A C 1
ATOM 1523 O O . ARG A 1 198 ? 3.933 -9.569 -7.503 1.00 95.19 198 ARG A O 1
ATOM 1530 N N . SER A 1 199 ? 4.185 -11.383 -6.201 1.00 95.12 199 SER A N 1
ATOM 1531 C CA . SER A 1 199 ? 3.774 -12.347 -7.225 1.00 95.12 199 SER A CA 1
ATOM 1532 C C . SER A 1 199 ? 2.341 -12.125 -7.713 1.00 95.12 199 SER A C 1
ATOM 1534 O O . SER A 1 199 ? 2.082 -12.242 -8.907 1.00 95.12 199 SER A O 1
ATOM 1536 N N . GLU A 1 200 ? 1.416 -11.767 -6.825 1.00 94.12 200 GLU A N 1
ATOM 1537 C CA . GLU A 1 200 ? 0.033 -11.468 -7.202 1.00 94.12 200 GLU A CA 1
ATOM 1538 C C . GLU A 1 200 ? -0.078 -10.192 -8.052 1.00 94.12 200 GLU A C 1
ATOM 1540 O O . GLU A 1 200 ? -0.788 -10.176 -9.063 1.00 94.12 200 GLU A O 1
ATOM 1545 N N . LEU A 1 201 ? 0.667 -9.140 -7.695 1.00 94.50 201 LEU A N 1
ATOM 1546 C CA . LEU A 1 201 ? 0.737 -7.907 -8.481 1.00 94.50 201 LEU A CA 1
ATOM 1547 C C . LEU A 1 201 ? 1.415 -8.137 -9.832 1.00 94.50 201 LEU A C 1
ATOM 1549 O O . LEU A 1 201 ? 0.891 -7.668 -10.839 1.00 94.50 201 LEU A O 1
ATOM 1553 N N . GLU A 1 202 ? 2.522 -8.880 -9.888 1.00 95.31 202 GLU A N 1
ATOM 1554 C CA . GLU A 1 202 ? 3.188 -9.245 -11.149 1.00 95.31 202 GLU A CA 1
ATOM 1555 C C . GLU A 1 202 ? 2.233 -10.016 -12.070 1.00 95.31 202 GLU A C 1
ATOM 1557 O O . GLU A 1 202 ? 2.090 -9.675 -13.242 1.00 95.31 202 GLU A O 1
ATOM 1562 N N . ASN A 1 203 ? 1.501 -10.995 -11.528 1.00 94.06 203 ASN A N 1
ATOM 1563 C CA . ASN A 1 203 ? 0.529 -11.780 -12.288 1.00 94.06 203 ASN A CA 1
ATOM 1564 C C . ASN A 1 203 ? -0.653 -10.935 -12.793 1.00 94.06 203 ASN A C 1
ATOM 1566 O O . ASN A 1 203 ? -1.096 -11.092 -13.927 1.00 94.06 203 ASN A O 1
ATOM 1570 N N . THR A 1 204 ? -1.167 -10.021 -11.966 1.00 92.12 204 THR A N 1
ATOM 1571 C CA . THR A 1 204 ? -2.356 -9.227 -12.316 1.00 92.12 204 THR A CA 1
ATOM 1572 C C . THR A 1 204 ? -2.030 -8.058 -13.248 1.00 92.12 204 THR A C 1
ATOM 1574 O O . THR A 1 204 ? -2.857 -7.677 -14.076 1.00 92.12 204 THR A O 1
ATOM 1577 N N . THR A 1 205 ? -0.836 -7.474 -13.121 1.00 92.12 205 THR A N 1
ATOM 1578 C CA . THR A 1 205 ? -0.392 -6.332 -13.941 1.00 92.12 205 THR A CA 1
ATOM 1579 C C . THR A 1 205 ? 0.340 -6.757 -15.213 1.00 92.12 205 THR A C 1
ATOM 1581 O O . THR A 1 205 ? 0.384 -5.985 -16.167 1.00 92.12 205 THR A O 1
ATOM 1584 N N . GLY A 1 206 ? 0.935 -7.955 -15.231 1.00 92.69 206 GLY A N 1
ATOM 1585 C CA . GLY A 1 206 ? 1.873 -8.381 -16.271 1.00 92.69 206 GLY A CA 1
ATOM 1586 C C . GLY A 1 206 ? 3.226 -7.658 -16.217 1.00 92.69 206 GLY A C 1
ATOM 1587 O O . GLY A 1 206 ? 4.030 -7.809 -17.135 1.00 92.69 206 GLY A O 1
ATOM 1588 N N . LEU A 1 207 ? 3.481 -6.859 -15.174 1.00 92.25 207 LEU A N 1
ATOM 1589 C CA . LEU A 1 207 ? 4.721 -6.111 -14.996 1.00 92.25 207 LEU A CA 1
ATOM 1590 C C . LEU A 1 207 ? 5.653 -6.858 -14.039 1.00 92.25 207 LEU A C 1
ATOM 1592 O O . LEU A 1 207 ? 5.221 -7.194 -12.936 1.00 92.25 207 LEU A O 1
ATOM 1596 N N . PRO A 1 208 ? 6.930 -7.078 -14.395 1.00 94.25 208 PRO A N 1
ATOM 1597 C CA . PRO A 1 208 ? 7.908 -7.582 -13.441 1.00 94.25 208 PRO A CA 1
ATOM 1598 C C . PRO A 1 208 ? 8.216 -6.517 -12.382 1.00 94.25 208 PRO A C 1
ATOM 1600 O O . PRO A 1 208 ? 8.194 -5.318 -12.665 1.00 94.25 208 PRO A O 1
ATOM 1603 N N . SER A 1 209 ? 8.536 -6.947 -11.160 1.00 93.69 209 SER A N 1
ATOM 1604 C CA . SER A 1 209 ? 9.051 -6.026 -10.148 1.00 93.69 209 SER A CA 1
ATOM 1605 C C . SER A 1 209 ? 10.516 -5.652 -10.403 1.00 93.69 209 SER A C 1
ATOM 1607 O O . SER A 1 209 ? 11.353 -6.493 -10.726 1.00 93.69 209 SER A O 1
ATOM 1609 N N . GLU A 1 210 ? 10.827 -4.370 -10.230 1.00 94.88 210 GLU A N 1
ATOM 1610 C CA . GLU A 1 210 ? 12.174 -3.805 -10.321 1.00 94.88 210 GLU A CA 1
ATOM 1611 C C . GLU A 1 210 ? 12.754 -3.546 -8.920 1.00 94.88 210 GLU A C 1
ATOM 1613 O O . GLU A 1 210 ? 12.021 -3.350 -7.945 1.00 94.88 210 GLU A O 1
ATOM 1618 N N . ALA A 1 211 ? 14.083 -3.481 -8.809 1.00 88.62 211 ALA A N 1
ATOM 1619 C CA . ALA A 1 211 ? 14.712 -2.946 -7.605 1.00 88.62 211 ALA A CA 1
ATOM 1620 C C . ALA A 1 211 ? 14.406 -1.439 -7.487 1.00 88.62 211 ALA A C 1
ATOM 1622 O O . ALA A 1 211 ? 14.414 -0.735 -8.504 1.00 88.62 211 ALA A O 1
ATOM 1623 N N . PRO A 1 212 ? 14.137 -0.910 -6.280 1.00 81.94 212 PRO A N 1
ATOM 1624 C CA . PRO A 1 212 ? 13.885 0.512 -6.122 1.00 81.94 212 PRO A CA 1
ATOM 1625 C C . PRO A 1 212 ? 15.124 1.329 -6.513 1.00 81.94 212 PRO A C 1
ATOM 1627 O O . PRO A 1 212 ? 16.258 0.893 -6.287 1.00 81.94 212 PRO A O 1
ATOM 1630 N N . PRO A 1 213 ? 14.936 2.532 -7.082 1.00 75.69 213 PRO A N 1
ATOM 1631 C CA . PRO A 1 213 ? 16.050 3.415 -7.385 1.00 75.69 213 PRO A CA 1
ATOM 1632 C C . PRO A 1 213 ? 16.803 3.760 -6.096 1.00 75.69 213 PRO A C 1
ATOM 1634 O O . PRO A 1 213 ? 16.189 3.992 -5.052 1.00 75.69 213 PRO A O 1
ATOM 1637 N N . ALA A 1 214 ? 18.135 3.808 -6.168 1.00 66.88 214 ALA A N 1
ATOM 1638 C CA . ALA A 1 214 ? 18.954 4.235 -5.040 1.00 66.88 214 ALA A CA 1
ATOM 1639 C C . ALA A 1 214 ? 18.510 5.637 -4.580 1.00 66.88 214 ALA A C 1
ATOM 1641 O O . ALA A 1 214 ? 18.447 6.563 -5.393 1.00 66.88 214 ALA A O 1
ATOM 1642 N N . GLU A 1 215 ? 18.181 5.783 -3.291 1.00 56.50 215 GLU A N 1
ATOM 1643 C CA . GLU A 1 215 ? 17.930 7.096 -2.686 1.00 56.50 215 GLU A CA 1
ATOM 1644 C C . GLU A 1 215 ? 19.236 7.903 -2.796 1.00 56.50 215 GLU A C 1
ATOM 1646 O O . GLU A 1 215 ? 20.244 7.511 -2.208 1.00 56.50 215 GLU A O 1
ATOM 1651 N N . ARG A 1 216 ? 19.238 8.961 -3.618 1.00 35.38 216 ARG A N 1
ATOM 1652 C CA . ARG A 1 216 ? 20.335 9.937 -3.699 1.00 35.38 216 ARG A CA 1
ATOM 1653 C C . ARG A 1 216 ? 20.205 10.979 -2.599 1.00 35.38 216 ARG A C 1
ATOM 1655 O O . ARG A 1 216 ? 19.052 11.380 -2.321 1.00 35.38 216 ARG A O 1
#

Secondary structure (DSSP, 8-state):
---------------------------HHHHHHHHHHHHHHHH-TTSGGGTTTT--S-SGGGSSSEEEEEEEEEETTEEEEEEEEEEEETTEEEEEEE-S--BGGGTTBPPEEEEEEEGGG--EEEEEEE-TTT-TTTTTTPPPP---SSS---PPPS-EEEEEEEE-----S----PPPPPEEEEEEEEHHHHHHHHHHHHHHH-PPPBPPPP--

Foldseek 3Di:
DDDDDDDDDDDDDDPPPPPPPPPPPPDPPPVVVVLVLLLCCCVPVPDPSNVVPNCPPFAQVPDDADWFQKKWKDWPPDIAIATWGWDQPPQKIKIWHFDDFQRVSVVRGTGTGIDIDRLQQFPAKAKDKDFCVVCCPVCVRGDQPDDDDDDDPDDRQGIKMKIKTWGADDDPDDDPDDGGGIMIMITIHHPVVNVVVQVVSCVSNVHHHDHDPPDD